Protein AF-A0A7R8QG34-F1 (afdb_monomer_lite)

Structure (mmCIF, N/CA/C/O backbone):
data_AF-A0A7R8QG34-F1
#
_entry.id   AF-A0A7R8QG34-F1
#
loop_
_atom_site.group_PDB
_atom_site.id
_atom_site.type_symbol
_atom_site.label_atom_id
_atom_site.label_alt_id
_atom_site.label_comp_id
_atom_site.label_asym_id
_atom_site.label_entity_id
_atom_site.label_seq_id
_atom_site.pdbx_PDB_ins_code
_atom_site.Cartn_x
_atom_site.Cartn_y
_atom_site.Cartn_z
_atom_site.occupancy
_atom_site.B_iso_or_equiv
_atom_site.auth_seq_id
_atom_site.auth_comp_id
_atom_site.auth_asym_id
_atom_site.auth_atom_id
_atom_site.pdbx_PDB_model_num
ATOM 1 N N . MET A 1 1 ? 32.369 4.692 -73.840 1.00 43.16 1 MET A N 1
ATOM 2 C CA . MET A 1 1 ? 32.288 3.848 -72.627 1.00 43.16 1 MET A CA 1
ATOM 3 C C . MET A 1 1 ? 32.883 4.642 -71.470 1.00 43.16 1 MET A C 1
ATOM 5 O O . MET A 1 1 ? 34.050 4.996 -71.545 1.00 43.16 1 MET A O 1
ATOM 9 N N . ARG A 1 2 ? 32.081 5.027 -70.471 1.00 43.56 2 ARG A N 1
ATOM 10 C CA . ARG A 1 2 ? 32.530 5.715 -69.245 1.00 43.56 2 ARG A CA 1
ATOM 11 C C . ARG A 1 2 ? 31.981 4.925 -68.051 1.00 43.56 2 ARG A C 1
ATOM 13 O O . ARG A 1 2 ? 30.776 4.681 -68.057 1.00 43.56 2 ARG A O 1
ATOM 20 N N . PRO A 1 3 ? 32.801 4.494 -67.077 1.00 51.53 3 PRO A N 1
ATOM 21 C CA . PRO A 1 3 ? 32.295 3.763 -65.926 1.00 51.53 3 PRO A CA 1
ATOM 22 C C . PRO A 1 3 ? 31.696 4.758 -64.925 1.00 51.53 3 PRO A C 1
ATOM 24 O O . PRO A 1 3 ? 32.341 5.735 -64.549 1.00 51.53 3 PRO A O 1
ATOM 27 N N . ALA A 1 4 ? 30.450 4.527 -64.516 1.00 50.59 4 ALA A N 1
ATOM 28 C CA . ALA A 1 4 ? 29.835 5.238 -63.403 1.00 50.59 4 ALA A CA 1
ATOM 29 C C . ALA A 1 4 ? 30.226 4.524 -62.100 1.00 50.59 4 ALA A C 1
ATOM 31 O O . ALA A 1 4 ? 29.899 3.354 -61.907 1.00 50.59 4 ALA A O 1
ATOM 32 N N . LEU A 1 5 ? 30.954 5.217 -61.225 1.00 56.81 5 LEU A N 1
ATOM 33 C CA . LEU A 1 5 ? 31.266 4.753 -59.875 1.00 56.81 5 LEU A CA 1
ATOM 34 C C . LEU A 1 5 ? 30.050 5.011 -58.975 1.00 56.81 5 LEU A C 1
ATOM 36 O O . LEU A 1 5 ? 29.692 6.159 -58.722 1.00 56.81 5 LEU A O 1
ATOM 40 N N . LEU A 1 6 ? 29.412 3.940 -58.502 1.00 53.06 6 LEU A N 1
ATOM 41 C CA . LEU A 1 6 ? 28.369 3.993 -57.479 1.00 53.06 6 LEU A CA 1
ATOM 42 C C . LEU A 1 6 ? 29.029 4.152 -56.102 1.00 53.06 6 LEU A C 1
ATOM 44 O O . LEU A 1 6 ? 29.597 3.204 -55.564 1.00 53.06 6 LEU A O 1
ATOM 48 N N . ALA A 1 7 ? 28.954 5.351 -55.527 1.00 54.12 7 ALA A N 1
ATOM 49 C CA . ALA A 1 7 ? 29.318 5.583 -54.134 1.00 54.12 7 ALA A CA 1
ATOM 50 C C . ALA A 1 7 ? 28.200 5.046 -53.224 1.00 54.12 7 ALA A C 1
ATOM 52 O O . ALA A 1 7 ? 27.127 5.637 -53.128 1.00 54.12 7 ALA A O 1
ATOM 53 N N . SER A 1 8 ? 28.440 3.908 -52.568 1.00 61.19 8 SER A N 1
ATOM 54 C CA . SER A 1 8 ? 27.554 3.403 -51.513 1.00 61.19 8 SER A CA 1
ATOM 55 C C . SER A 1 8 ? 27.781 4.202 -50.233 1.00 61.19 8 SER A C 1
ATOM 57 O O . SER A 1 8 ? 28.811 4.059 -49.577 1.00 61.19 8 SER A O 1
ATOM 59 N N . VAL A 1 9 ? 26.817 5.050 -49.879 1.00 64.06 9 VAL A N 1
ATOM 60 C CA . VAL A 1 9 ? 26.775 5.727 -48.579 1.00 64.06 9 VAL A CA 1
ATOM 61 C C . VAL A 1 9 ? 26.175 4.752 -47.569 1.00 64.06 9 VAL A C 1
ATOM 63 O O . VAL A 1 9 ? 24.974 4.493 -47.573 1.00 64.06 9 VAL A O 1
ATOM 66 N N . LEU A 1 10 ? 27.024 4.182 -46.715 1.00 63.19 10 LEU A N 1
ATOM 67 C CA . LEU A 1 10 ? 26.598 3.338 -45.602 1.00 63.19 10 LEU A CA 1
ATOM 68 C C . LEU A 1 10 ? 26.080 4.248 -44.472 1.00 63.19 10 LEU A C 1
ATOM 70 O O . LEU A 1 10 ? 26.868 4.809 -43.712 1.00 63.19 10 LEU A O 1
ATOM 74 N N . LEU A 1 11 ? 24.758 4.433 -44.372 1.00 59.50 11 LEU A N 1
ATOM 75 C CA . LEU A 1 11 ? 24.144 5.075 -43.205 1.00 59.50 11 LEU A CA 1
ATOM 76 C C . LEU A 1 11 ? 24.281 4.140 -41.991 1.00 59.50 11 LEU A C 1
ATOM 78 O O . LEU A 1 11 ? 23.534 3.173 -41.848 1.00 59.50 11 LEU A O 1
ATOM 82 N N . LEU A 1 12 ? 25.228 4.434 -41.099 1.00 60.34 12 LEU A N 1
ATOM 83 C CA . LEU A 1 12 ? 25.263 3.862 -39.753 1.00 60.34 12 LEU A CA 1
ATOM 84 C C . LEU A 1 12 ? 24.093 4.441 -38.946 1.00 60.34 12 LEU A C 1
ATOM 86 O O . LEU A 1 12 ? 24.163 5.559 -38.437 1.00 60.34 12 LEU A O 1
ATOM 90 N N . ALA A 1 13 ? 23.003 3.682 -38.842 1.00 62.47 13 ALA A N 1
ATOM 91 C CA . ALA A 1 13 ? 21.920 3.986 -37.919 1.00 62.47 13 ALA A CA 1
ATOM 92 C C . ALA A 1 13 ? 22.425 3.792 -36.480 1.00 62.47 13 ALA A C 1
ATOM 94 O O . ALA A 1 13 ? 22.549 2.669 -35.993 1.00 62.47 13 ALA A O 1
ATOM 95 N N . VAL A 1 14 ? 22.745 4.894 -35.800 1.00 67.19 14 VAL A N 1
ATOM 96 C CA . VAL A 1 14 ? 23.004 4.887 -34.358 1.00 67.19 14 VAL A CA 1
ATOM 97 C C . VAL A 1 14 ? 21.672 4.617 -33.661 1.00 67.19 14 VAL A C 1
ATOM 99 O O . VAL A 1 14 ? 20.822 5.500 -33.555 1.00 67.19 14 VAL A O 1
ATOM 102 N N . ALA A 1 15 ? 21.471 3.380 -33.210 1.00 62.69 15 ALA A N 1
ATOM 103 C CA . ALA A 1 15 ? 20.351 3.032 -32.349 1.00 62.69 15 ALA A CA 1
ATOM 104 C C . ALA A 1 15 ? 20.575 3.685 -30.978 1.00 62.69 15 ALA A C 1
ATOM 106 O O . ALA A 1 15 ? 21.385 3.227 -30.173 1.00 62.69 15 ALA A O 1
ATOM 107 N N . CYS A 1 16 ? 19.887 4.796 -30.729 1.00 50.19 16 CYS A N 1
ATOM 108 C CA . CYS A 1 16 ? 19.826 5.400 -29.409 1.00 50.19 16 CYS A CA 1
ATOM 109 C C . CYS A 1 16 ? 18.924 4.512 -28.541 1.00 50.19 16 CYS A C 1
ATOM 111 O O . CYS A 1 16 ? 17.703 4.524 -28.696 1.00 50.19 16 CYS A O 1
ATOM 113 N N . SER A 1 17 ? 19.515 3.696 -27.668 1.00 53.97 17 SER A N 1
ATOM 114 C CA . SER A 1 17 ? 18.756 2.964 -26.653 1.00 53.97 17 SER A CA 1
ATOM 115 C C . SER A 1 17 ? 18.194 3.971 -25.653 1.00 53.97 17 SER A C 1
ATOM 117 O O . SER A 1 17 ? 18.888 4.389 -24.728 1.00 53.97 17 SER A O 1
ATOM 119 N N . ALA A 1 18 ? 16.947 4.394 -25.853 1.00 58.00 18 ALA A N 1
ATOM 120 C CA . ALA A 1 18 ? 16.218 5.148 -24.847 1.00 58.00 18 ALA A CA 1
ATOM 121 C C . ALA A 1 18 ? 16.032 4.244 -23.620 1.00 58.00 18 ALA A C 1
ATOM 123 O O . ALA A 1 18 ? 15.350 3.221 -23.687 1.00 58.00 18 ALA A O 1
ATOM 124 N N . VAL A 1 19 ? 16.679 4.593 -22.507 1.00 59.41 19 VAL A N 1
ATOM 125 C CA . VAL A 1 19 ? 16.421 3.948 -21.218 1.00 59.4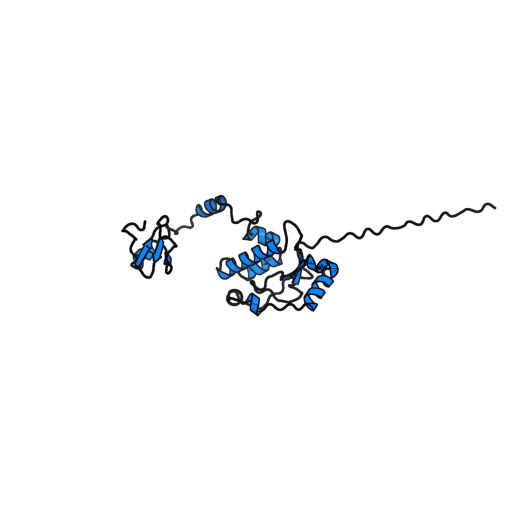1 19 VAL A CA 1
ATOM 126 C C . VAL A 1 19 ? 15.003 4.344 -20.820 1.00 59.41 19 VAL A C 1
ATOM 128 O O . VAL A 1 19 ? 14.738 5.525 -20.604 1.00 59.41 19 VAL A O 1
ATOM 131 N N . ALA A 1 20 ? 14.080 3.383 -20.790 1.00 66.62 20 ALA A N 1
ATOM 132 C CA . ALA A 1 20 ? 12.723 3.637 -20.329 1.00 66.62 20 ALA A CA 1
ATOM 133 C C . ALA A 1 20 ? 12.772 4.145 -18.881 1.00 66.62 20 ALA A C 1
ATOM 135 O O . ALA A 1 20 ? 13.452 3.554 -18.036 1.00 66.62 20 ALA A O 1
ATOM 136 N N . GLU A 1 21 ? 12.083 5.251 -18.596 1.00 71.44 21 GLU A N 1
ATOM 137 C CA . GLU A 1 21 ? 12.014 5.756 -17.228 1.00 71.44 21 GLU A CA 1
ATOM 138 C C . GLU A 1 21 ? 11.313 4.738 -16.311 1.00 71.44 21 GLU A C 1
ATOM 140 O O . GLU A 1 21 ? 10.370 4.067 -16.747 1.00 71.44 21 GLU A O 1
ATOM 145 N N . PRO A 1 22 ? 11.744 4.608 -15.040 1.00 76.25 22 PRO A N 1
ATOM 146 C CA . PRO A 1 22 ? 11.094 3.716 -14.088 1.00 76.25 22 PRO A CA 1
ATOM 147 C C . PRO A 1 22 ? 9.586 4.004 -13.983 1.00 76.25 22 PRO A C 1
ATOM 149 O O . PRO A 1 22 ? 9.212 5.169 -13.811 1.00 76.25 22 PRO A O 1
ATOM 152 N N . PRO A 1 23 ? 8.710 2.981 -14.017 1.00 79.56 23 PRO A N 1
ATOM 153 C CA . PRO A 1 23 ? 7.275 3.200 -13.904 1.00 79.56 23 PRO A CA 1
ATOM 154 C C . PRO A 1 23 ? 6.926 3.837 -12.555 1.00 79.56 23 PRO A C 1
ATOM 156 O O . PRO A 1 23 ? 7.301 3.342 -11.489 1.00 79.56 23 PRO A O 1
ATOM 159 N N . ILE A 1 24 ? 6.181 4.940 -12.608 1.00 86.56 24 ILE A N 1
ATOM 160 C CA . ILE A 1 24 ? 5.645 5.616 -11.420 1.00 86.56 24 ILE A CA 1
ATOM 161 C C . ILE A 1 24 ? 4.359 4.917 -10.937 1.00 86.56 24 ILE A C 1
ATOM 163 O O . ILE A 1 24 ? 4.136 4.777 -9.732 1.00 86.56 24 ILE A O 1
ATOM 167 N N . LEU A 1 25 ? 3.533 4.448 -11.876 1.00 92.25 25 LEU A N 1
ATOM 168 C CA . LEU A 1 25 ? 2.340 3.635 -11.636 1.00 92.25 25 LEU A CA 1
ATOM 169 C C . LEU A 1 25 ? 2.550 2.228 -12.219 1.00 92.25 25 LEU A C 1
ATOM 171 O O . LEU A 1 25 ? 3.231 2.097 -13.240 1.00 92.25 25 LEU A O 1
ATOM 175 N N . PRO A 1 26 ? 1.972 1.176 -11.618 1.00 95.31 26 PRO A N 1
ATOM 176 C CA . PRO A 1 26 ? 1.983 -0.141 -12.236 1.00 95.31 26 PRO A CA 1
ATOM 177 C C . PRO A 1 26 ? 1.137 -0.164 -13.511 1.00 95.31 26 PRO A C 1
ATOM 179 O O . PRO A 1 26 ? 0.070 0.440 -13.572 1.00 95.31 26 PRO A O 1
ATOM 182 N N . ASP A 1 27 ? 1.575 -0.940 -14.502 1.00 96.25 27 ASP A N 1
ATOM 183 C CA . ASP A 1 27 ? 0.718 -1.325 -15.625 1.00 96.25 27 ASP A CA 1
ATOM 184 C C . ASP A 1 27 ? -0.513 -2.114 -15.112 1.00 96.25 27 ASP A C 1
ATOM 186 O O . ASP A 1 27 ? -0.332 -3.187 -14.519 1.00 96.25 27 ASP A O 1
ATOM 190 N N . PRO A 1 28 ? -1.751 -1.632 -15.340 1.00 96.06 28 PRO A N 1
ATOM 191 C CA . PRO A 1 28 ? -2.969 -2.266 -14.835 1.00 96.06 28 PRO A CA 1
ATOM 192 C C . PRO A 1 28 ? -3.296 -3.607 -15.509 1.00 96.06 28 PRO A C 1
ATOM 194 O O . PRO A 1 28 ? -4.048 -4.402 -14.948 1.00 96.06 28 PRO A O 1
ATOM 197 N N . GLN A 1 29 ? -2.740 -3.897 -16.690 1.00 97.00 29 GLN A N 1
ATOM 198 C CA . GLN A 1 29 ? -2.868 -5.217 -17.316 1.00 97.00 29 GLN A CA 1
ATOM 199 C C . GLN A 1 29 ? -1.964 -6.242 -16.629 1.00 97.00 29 GLN A C 1
ATOM 201 O O . GLN A 1 29 ? -2.322 -7.419 -16.515 1.00 97.00 29 GLN A O 1
ATOM 206 N N . LEU A 1 30 ? -0.793 -5.806 -16.156 1.00 97.06 30 LEU A N 1
ATOM 207 C CA . LEU A 1 30 ? 0.152 -6.681 -15.471 1.00 97.06 30 LEU A CA 1
ATOM 208 C C . LEU A 1 30 ? -0.184 -6.858 -13.989 1.00 97.06 30 LEU A C 1
ATOM 210 O O . LEU A 1 30 ? -0.082 -7.984 -13.486 1.00 97.06 30 LEU A O 1
ATOM 214 N N . THR A 1 31 ? -0.614 -5.770 -13.347 1.00 98.12 31 THR A N 1
ATOM 215 C CA . THR A 1 31 ? -0.855 -5.659 -11.905 1.00 98.12 31 THR A CA 1
ATOM 216 C C . THR A 1 31 ? -2.215 -5.003 -11.622 1.00 98.12 31 THR A C 1
ATOM 218 O O . THR A 1 31 ? -2.273 -3.855 -11.189 1.00 98.12 31 THR A O 1
ATOM 221 N N . PRO A 1 32 ? -3.335 -5.703 -11.864 1.00 97.06 32 PRO A N 1
ATOM 222 C CA . PRO A 1 32 ? -4.680 -5.185 -11.590 1.00 97.06 32 PRO A CA 1
ATOM 223 C C . PRO A 1 32 ? -5.019 -5.036 -10.095 1.00 97.06 32 PRO A C 1
ATOM 225 O O . PRO A 1 32 ? -5.995 -4.365 -9.767 1.00 97.06 32 PRO A O 1
ATOM 228 N N . GLY A 1 33 ? -4.250 -5.654 -9.189 1.00 97.50 33 GLY A N 1
ATOM 229 C CA . GLY A 1 33 ? -4.466 -5.565 -7.740 1.00 97.50 33 GLY A CA 1
ATOM 230 C C . GLY A 1 33 ? -5.285 -6.721 -7.158 1.00 97.50 33 GLY A C 1
ATOM 231 O O . GLY A 1 33 ? -6.313 -6.501 -6.524 1.00 97.50 33 GLY A O 1
ATOM 232 N N . ASP A 1 34 ? -4.845 -7.965 -7.363 1.00 97.94 34 ASP A N 1
ATOM 233 C CA . ASP A 1 34 ? -5.494 -9.148 -6.773 1.00 97.94 34 ASP A CA 1
ATOM 234 C C . ASP A 1 34 ? -5.480 -9.115 -5.225 1.00 97.94 34 ASP A C 1
ATOM 236 O O . ASP A 1 34 ? -4.448 -8.840 -4.600 1.00 97.94 34 ASP A O 1
ATOM 240 N N . THR A 1 35 ? -6.585 -9.517 -4.592 1.00 98.25 35 THR A N 1
ATOM 241 C CA . THR A 1 35 ? -6.756 -9.571 -3.128 1.00 98.25 35 THR A CA 1
ATOM 242 C C . THR A 1 35 ? -6.962 -10.994 -2.605 1.00 98.25 35 THR A C 1
ATOM 244 O O . THR A 1 35 ? -7.346 -11.906 -3.335 1.00 98.25 35 THR A O 1
ATOM 247 N N . PHE A 1 36 ? -6.700 -11.198 -1.314 1.00 96.62 36 PHE A N 1
ATOM 248 C CA . PHE A 1 36 ? -7.181 -12.371 -0.590 1.00 96.62 36 PHE A CA 1
ATOM 249 C C . PHE A 1 36 ? -8.670 -12.216 -0.231 1.00 96.62 36 PHE A C 1
ATOM 251 O O . PHE A 1 36 ? -9.141 -11.090 -0.047 1.00 96.62 36 PHE A O 1
ATOM 258 N N . PRO A 1 37 ? -9.414 -13.322 -0.045 1.00 94.25 37 PRO A N 1
ATOM 259 C CA . PRO A 1 37 ? -10.795 -13.286 0.434 1.00 94.25 37 PRO A CA 1
ATOM 260 C C . PRO A 1 37 ? -10.837 -13.033 1.952 1.00 94.25 37 PRO A C 1
ATOM 262 O O . PRO A 1 37 ? -11.138 -13.930 2.736 1.00 94.25 37 PRO A O 1
ATOM 265 N N . VAL A 1 38 ? -10.485 -11.817 2.375 1.00 94.50 38 VAL A N 1
ATOM 266 C CA . VAL A 1 38 ? -10.387 -11.424 3.789 1.00 94.50 38 VAL A CA 1
ATOM 267 C C . VAL A 1 38 ? -11.248 -10.216 4.122 1.00 94.50 38 VAL A C 1
ATOM 269 O O . VAL A 1 38 ? -11.520 -9.350 3.292 1.00 94.50 38 VAL A O 1
ATOM 272 N N . SER A 1 39 ? -11.668 -10.156 5.378 1.00 97.44 39 SER A N 1
ATOM 273 C CA . SER A 1 39 ? -12.494 -9.092 5.932 1.00 97.44 39 SER A CA 1
ATOM 274 C C . SER A 1 39 ? -11.661 -8.000 6.611 1.00 97.44 39 SER A C 1
ATOM 276 O O . SER A 1 39 ? -10.463 -8.143 6.870 1.00 97.44 39 SER A O 1
ATOM 278 N N . ARG A 1 40 ? -12.331 -6.906 6.999 1.00 97.81 40 ARG A N 1
ATOM 279 C CA . ARG A 1 40 ? -11.746 -5.844 7.833 1.00 97.81 40 ARG A CA 1
ATOM 280 C C . ARG A 1 40 ? -11.174 -6.383 9.149 1.00 97.81 40 ARG A C 1
ATOM 282 O O . ARG A 1 40 ? -10.122 -5.929 9.583 1.00 97.81 40 ARG A O 1
ATOM 289 N N . SER A 1 41 ? -11.858 -7.324 9.802 1.00 97.69 41 SER A N 1
ATOM 290 C CA . SER A 1 41 ? -11.382 -7.910 11.063 1.00 97.69 41 SER A CA 1
ATOM 291 C C . SER A 1 41 ? -10.095 -8.707 10.879 1.00 97.69 41 SER A C 1
ATOM 293 O O . SER A 1 41 ? -9.202 -8.612 11.721 1.00 97.69 41 SER A O 1
ATOM 295 N N . ASP A 1 42 ? -9.959 -9.420 9.761 1.00 97.69 42 ASP A N 1
ATOM 296 C CA . ASP A 1 42 ? -8.762 -10.210 9.467 1.00 97.69 42 ASP A CA 1
ATOM 297 C C . ASP A 1 42 ? -7.546 -9.297 9.299 1.00 97.69 42 ASP A C 1
ATOM 299 O O . ASP A 1 42 ? -6.553 -9.434 10.015 1.00 97.69 42 ASP A O 1
ATOM 303 N N . VAL A 1 43 ? -7.653 -8.291 8.425 1.00 97.81 43 VAL A N 1
ATOM 304 C CA . VAL A 1 43 ? -6.538 -7.380 8.110 1.00 97.81 43 VAL A CA 1
ATOM 305 C C . VAL A 1 43 ? -6.158 -6.456 9.274 1.00 97.81 43 VAL A C 1
ATOM 307 O O . VAL A 1 43 ? -5.040 -5.939 9.335 1.00 97.81 43 VAL A O 1
ATOM 310 N N . CYS A 1 44 ? -7.070 -6.263 10.229 1.00 97.69 44 CYS A N 1
ATOM 311 C CA . CYS A 1 44 ? -6.828 -5.509 11.458 1.00 97.69 44 CYS A CA 1
ATOM 312 C C . CYS A 1 44 ? -6.344 -6.375 12.626 1.00 97.69 44 CYS A C 1
ATOM 314 O O . CYS A 1 44 ? -6.064 -5.839 13.701 1.00 97.69 44 CYS A O 1
ATOM 316 N N . THR A 1 45 ? -6.201 -7.689 12.431 1.00 97.88 45 THR A N 1
ATOM 317 C CA . THR A 1 45 ? -5.581 -8.565 13.424 1.00 97.88 45 THR A CA 1
ATOM 318 C C . THR A 1 45 ? -4.079 -8.263 13.508 1.00 97.88 45 THR A C 1
ATOM 320 O O . THR A 1 45 ? -3.388 -8.279 12.481 1.00 97.88 45 THR A O 1
ATOM 323 N N . PRO A 1 46 ? -3.525 -7.997 14.707 1.00 96.69 46 PRO A N 1
ATOM 324 C CA . PRO A 1 46 ? -2.100 -7.735 14.868 1.00 96.69 46 PRO A CA 1
ATOM 325 C C . PRO A 1 46 ? -1.234 -8.832 14.238 1.00 96.69 46 PRO A C 1
ATOM 327 O O . PRO A 1 46 ? -1.397 -10.016 14.519 1.00 96.69 46 PRO A O 1
ATOM 330 N N . GLY A 1 47 ? -0.300 -8.432 13.375 1.00 95.62 47 GLY A N 1
ATOM 331 C CA . GLY A 1 47 ? 0.614 -9.358 12.704 1.00 95.62 47 GLY A CA 1
ATOM 332 C C . GLY A 1 47 ? 0.061 -10.055 11.456 1.00 95.62 47 GLY A C 1
ATOM 333 O O . GLY A 1 47 ? 0.822 -10.798 10.837 1.00 95.62 47 GLY A O 1
ATOM 334 N N . TYR A 1 48 ? -1.184 -9.790 11.033 1.00 97.38 48 TYR A N 1
ATOM 335 C CA . TYR A 1 48 ? -1.785 -10.378 9.824 1.00 97.38 48 TYR A CA 1
ATOM 336 C C . TYR A 1 48 ? -0.852 -10.301 8.604 1.00 97.38 48 TYR A C 1
ATOM 338 O O . TYR A 1 48 ? -0.448 -11.331 8.066 1.00 97.38 48 TYR A O 1
ATOM 346 N N . ALA A 1 49 ? -0.418 -9.091 8.232 1.00 96.62 49 ALA A N 1
ATOM 347 C CA . ALA A 1 49 ? 0.421 -8.868 7.053 1.00 96.62 49 ALA A CA 1
ATOM 348 C C . ALA A 1 49 ? 1.766 -9.612 7.119 1.00 96.62 49 ALA A C 1
ATOM 350 O O . ALA A 1 49 ? 2.281 -10.045 6.095 1.00 96.62 49 ALA A O 1
ATOM 351 N N . LYS A 1 50 ? 2.336 -9.789 8.319 1.00 96.19 50 LYS A N 1
ATOM 352 C CA . LYS A 1 50 ? 3.572 -10.562 8.511 1.00 96.19 50 LYS A CA 1
ATOM 353 C C . LYS A 1 50 ? 3.324 -12.057 8.313 1.00 96.19 50 LYS A C 1
ATOM 355 O O . LYS A 1 50 ? 4.165 -12.728 7.732 1.00 96.19 50 LYS A O 1
ATOM 360 N N . LYS A 1 51 ? 2.188 -12.564 8.799 1.00 96.94 51 LYS A N 1
ATOM 361 C CA . LYS A 1 51 ? 1.817 -13.982 8.718 1.00 96.94 51 LYS A CA 1
ATOM 362 C C . LYS A 1 51 ? 1.572 -14.435 7.279 1.00 96.94 51 LYS A C 1
ATOM 364 O O . LYS A 1 51 ? 1.935 -15.552 6.941 1.00 96.94 51 LYS A O 1
ATOM 369 N N . VAL A 1 52 ? 0.941 -13.592 6.462 1.00 94.94 52 VAL A N 1
ATOM 370 C CA . VAL A 1 52 ? 0.554 -13.952 5.086 1.00 94.94 52 VAL A CA 1
ATOM 371 C C . VAL A 1 52 ? 1.594 -13.570 4.035 1.00 94.94 52 VAL A C 1
ATOM 373 O O . VAL A 1 52 ? 1.385 -13.849 2.861 1.00 94.94 52 VAL A O 1
ATOM 376 N N . ARG A 1 53 ? 2.691 -12.902 4.412 1.00 95.75 53 ARG A N 1
ATOM 377 C CA . ARG A 1 53 ? 3.720 -12.464 3.463 1.00 95.75 53 ARG A CA 1
ATOM 378 C C . ARG A 1 53 ? 4.503 -13.657 2.935 1.00 95.75 53 ARG A C 1
ATOM 380 O O . ARG A 1 53 ? 5.249 -14.273 3.690 1.00 95.75 53 ARG A O 1
ATOM 387 N N . ASP A 1 54 ? 4.399 -13.890 1.633 1.00 94.88 54 ASP A N 1
ATOM 388 C CA . ASP A 1 54 ? 5.148 -14.936 0.944 1.00 94.88 54 ASP A CA 1
ATOM 389 C C . ASP A 1 54 ? 5.329 -14.571 -0.533 1.00 94.88 54 ASP A C 1
ATOM 391 O O . ASP A 1 54 ? 4.386 -14.633 -1.312 1.00 94.88 54 ASP A O 1
ATOM 395 N N . VAL A 1 55 ? 6.528 -14.119 -0.909 1.00 94.81 55 VAL A N 1
ATOM 396 C CA . VAL A 1 55 ? 6.872 -13.794 -2.301 1.00 94.81 55 VAL A CA 1
ATOM 397 C C . VAL A 1 55 ? 8.279 -14.332 -2.572 1.00 94.81 55 VAL A C 1
ATOM 399 O O . VAL A 1 55 ? 9.260 -13.674 -2.180 1.00 94.81 55 VAL A O 1
ATOM 402 N N . PRO A 1 56 ? 8.407 -15.515 -3.203 1.00 94.62 56 PRO A N 1
ATOM 403 C CA . PRO A 1 56 ? 9.702 -16.117 -3.483 1.00 94.62 56 PRO A CA 1
ATOM 404 C C . PRO A 1 56 ? 10.500 -15.273 -4.481 1.00 94.62 56 PRO A C 1
ATOM 406 O O . PRO A 1 56 ? 9.977 -14.412 -5.193 1.00 94.62 56 PRO A O 1
ATOM 409 N N . TRP A 1 57 ? 11.812 -15.492 -4.514 1.00 95.38 57 TRP A N 1
ATOM 410 C CA . TRP A 1 57 ? 12.715 -14.717 -5.364 1.00 95.38 57 TRP A CA 1
ATOM 411 C C . TRP A 1 57 ? 12.409 -14.890 -6.859 1.00 95.38 57 TRP A C 1
ATOM 413 O O . TRP A 1 57 ? 12.522 -13.948 -7.643 1.00 95.38 57 TRP A O 1
ATOM 423 N N . GLU A 1 58 ? 11.974 -16.079 -7.242 1.00 96.19 58 GLU A N 1
ATOM 424 C CA . GLU A 1 58 ? 11.584 -16.467 -8.589 1.00 96.19 58 GLU A CA 1
ATOM 425 C C . GLU A 1 58 ? 10.418 -15.604 -9.080 1.00 96.19 58 GLU A C 1
ATOM 427 O O . GLU A 1 58 ? 10.481 -15.078 -10.191 1.00 96.19 58 GLU A O 1
ATOM 432 N N . GLU A 1 59 ? 9.433 -15.358 -8.212 1.00 96.81 59 GLU A N 1
ATOM 433 C CA . GLU A 1 59 ? 8.298 -14.471 -8.483 1.00 96.81 59 GLU A CA 1
ATOM 434 C C . GLU A 1 59 ? 8.767 -13.024 -8.679 1.00 96.81 59 GLU A C 1
ATOM 436 O O . GLU A 1 59 ? 8.386 -12.351 -9.634 1.00 96.81 59 GLU A O 1
ATOM 441 N N . LYS A 1 60 ? 9.680 -12.549 -7.820 1.00 97.12 60 LYS A N 1
ATOM 442 C CA . LYS A 1 60 ? 10.265 -11.201 -7.936 1.00 97.12 60 LYS A CA 1
ATOM 443 C C . LYS A 1 60 ? 11.005 -11.008 -9.256 1.00 97.12 60 LYS A C 1
ATOM 445 O O . LYS A 1 60 ? 10.915 -9.945 -9.869 1.00 97.12 60 LYS A O 1
ATOM 450 N N . ARG A 1 61 ? 11.735 -12.032 -9.703 1.00 98.12 61 ARG A N 1
ATOM 451 C CA . ARG A 1 61 ? 12.432 -12.022 -10.993 1.00 98.12 61 ARG A CA 1
ATOM 452 C C . ARG A 1 61 ? 11.445 -12.008 -12.158 1.00 98.12 61 ARG A C 1
ATOM 454 O O . ARG A 1 61 ? 11.682 -11.299 -13.132 1.00 98.12 61 ARG A O 1
ATOM 461 N N . GLU A 1 62 ? 10.350 -12.753 -12.049 1.00 98.19 62 GLU A N 1
ATOM 462 C CA . GLU A 1 62 ? 9.301 -12.774 -13.065 1.00 98.19 62 GLU A CA 1
ATOM 463 C C . GLU A 1 62 ? 8.583 -11.421 -13.181 1.00 98.19 62 GLU A C 1
ATOM 465 O O . GLU A 1 62 ? 8.350 -10.950 -14.292 1.00 98.19 62 GLU A O 1
ATOM 470 N N . VAL A 1 63 ? 8.332 -10.726 -12.065 1.00 98.19 63 VAL A N 1
ATOM 471 C CA . VAL A 1 63 ? 7.806 -9.348 -12.080 1.00 98.19 63 VAL A CA 1
ATOM 472 C C . VAL A 1 63 ? 8.731 -8.415 -12.866 1.00 98.19 63 VAL A C 1
ATOM 474 O O . VAL A 1 63 ? 8.272 -7.738 -13.783 1.00 98.19 63 VAL A O 1
ATOM 477 N N . LEU A 1 64 ? 10.038 -8.410 -12.570 1.00 97.62 64 LEU A N 1
ATOM 478 C CA . LEU A 1 64 ? 11.007 -7.588 -13.314 1.00 97.62 64 LEU A CA 1
ATOM 479 C C . LEU A 1 64 ? 10.984 -7.910 -14.812 1.00 97.62 64 LEU A C 1
ATOM 481 O O . LEU A 1 64 ? 10.954 -6.999 -15.637 1.00 97.62 64 LEU A O 1
ATOM 485 N N . ARG A 1 65 ? 10.929 -9.202 -15.163 1.00 97.88 65 ARG A N 1
ATOM 486 C CA . ARG A 1 65 ? 10.860 -9.665 -16.553 1.00 97.88 65 ARG A CA 1
ATOM 487 C C . ARG A 1 65 ? 9.606 -9.152 -17.268 1.00 97.88 65 ARG A C 1
ATOM 489 O O . ARG A 1 65 ? 9.720 -8.672 -18.391 1.00 97.88 65 ARG A O 1
ATOM 496 N N . ARG A 1 66 ? 8.428 -9.228 -16.633 1.00 97.25 66 ARG A N 1
ATOM 497 C CA . ARG A 1 66 ? 7.149 -8.751 -17.201 1.00 97.25 66 ARG A CA 1
ATOM 498 C C . ARG A 1 66 ? 7.148 -7.247 -17.466 1.00 97.25 66 ARG A C 1
ATOM 500 O O . ARG A 1 66 ? 6.536 -6.815 -18.434 1.00 97.25 66 ARG A O 1
ATOM 507 N N . TYR A 1 67 ? 7.863 -6.481 -16.646 1.00 96.44 67 TYR A N 1
ATOM 508 C CA . TYR A 1 67 ? 8.027 -5.034 -16.800 1.00 96.44 67 TYR A CA 1
ATOM 509 C C . TYR A 1 67 ? 9.234 -4.635 -17.669 1.00 96.44 67 TYR A C 1
ATOM 511 O O . TYR A 1 67 ? 9.524 -3.450 -17.799 1.00 96.44 67 TYR A O 1
ATOM 519 N N . GLY A 1 68 ? 9.955 -5.597 -18.258 1.00 96.19 68 GLY A N 1
ATOM 520 C CA . GLY A 1 68 ? 11.115 -5.316 -19.110 1.00 96.19 68 GLY A CA 1
ATOM 521 C C . GLY A 1 68 ? 12.320 -4.732 -18.363 1.00 96.19 68 GLY A C 1
ATOM 522 O O . GLY A 1 68 ? 13.175 -4.111 -18.987 1.00 96.19 68 GLY A O 1
ATOM 523 N N . ILE A 1 69 ? 12.404 -4.921 -17.042 1.00 94.75 69 ILE A N 1
ATOM 524 C CA . ILE A 1 69 ? 13.477 -4.372 -16.208 1.00 94.75 69 ILE A CA 1
ATOM 525 C C . ILE A 1 69 ? 14.637 -5.374 -16.130 1.00 94.75 69 ILE A C 1
ATOM 527 O O . ILE A 1 69 ? 14.449 -6.500 -15.649 1.00 94.75 69 ILE A O 1
ATOM 531 N N . PRO A 1 70 ? 15.859 -4.987 -16.539 1.00 95.44 70 PRO A N 1
ATOM 532 C CA . PRO A 1 70 ? 17.035 -5.829 -16.391 1.00 95.44 70 PRO A CA 1
ATOM 533 C C . PRO A 1 70 ? 17.308 -6.185 -14.928 1.00 95.44 70 PRO A C 1
ATOM 535 O O . PRO A 1 70 ? 17.229 -5.353 -14.025 1.00 95.44 70 PRO A O 1
ATOM 538 N N . LEU A 1 71 ? 17.741 -7.422 -14.674 1.00 95.38 71 LEU A N 1
ATOM 539 C CA . LEU A 1 71 ? 18.081 -7.860 -13.315 1.00 95.38 71 LEU A CA 1
ATOM 540 C C . LEU A 1 71 ? 19.237 -7.044 -12.696 1.00 95.38 71 LEU A C 1
ATOM 542 O O . LEU A 1 71 ? 19.343 -6.928 -11.467 1.00 95.38 71 LEU A O 1
ATOM 546 N N . ALA A 1 72 ? 20.094 -6.463 -13.540 1.00 96.25 72 ALA A N 1
ATOM 547 C CA . ALA A 1 72 ? 21.139 -5.531 -13.129 1.00 96.25 72 ALA A CA 1
ATOM 548 C C . ALA A 1 72 ? 20.562 -4.340 -12.340 1.00 96.25 72 ALA A C 1
ATOM 550 O O . ALA A 1 72 ? 21.110 -3.988 -11.293 1.00 96.25 72 ALA A O 1
ATOM 551 N N . ASP A 1 73 ? 19.391 -3.847 -12.746 1.00 94.88 73 ASP A N 1
ATOM 552 C CA . ASP A 1 73 ? 18.764 -2.631 -12.220 1.00 94.88 73 ASP A CA 1
ATOM 553 C C . ASP A 1 73 ? 17.836 -2.898 -11.028 1.00 94.88 73 ASP A C 1
ATOM 555 O O . ASP A 1 73 ? 17.335 -1.970 -10.400 1.00 94.88 73 ASP A O 1
ATOM 559 N N . ARG A 1 74 ? 17.642 -4.166 -10.630 1.00 94.69 74 ARG A N 1
ATOM 560 C CA . ARG A 1 74 ? 16.725 -4.580 -9.541 1.00 94.69 74 ARG A CA 1
ATOM 561 C C . ARG A 1 74 ? 16.890 -3.807 -8.225 1.00 94.69 74 ARG A C 1
ATOM 563 O O . ARG A 1 74 ? 15.974 -3.776 -7.415 1.00 94.69 74 ARG A O 1
ATOM 570 N N . ARG A 1 75 ? 18.075 -3.246 -7.953 1.00 95.25 75 ARG A N 1
ATOM 571 C CA . ARG A 1 75 ? 18.351 -2.493 -6.715 1.00 95.25 75 ARG A CA 1
ATOM 572 C C . ARG A 1 75 ? 17.574 -1.178 -6.661 1.00 95.25 75 ARG A C 1
ATOM 574 O O . ARG A 1 75 ? 17.287 -0.689 -5.569 1.00 95.25 75 ARG A O 1
ATOM 581 N N . ASP A 1 76 ? 17.165 -0.672 -7.814 1.00 95.25 76 ASP A N 1
ATOM 582 C CA . ASP A 1 76 ? 16.397 0.560 -7.943 1.00 95.25 76 ASP A CA 1
ATOM 583 C C . ASP A 1 76 ? 14.907 0.349 -7.662 1.00 95.25 76 ASP A C 1
ATOM 585 O O . ASP A 1 76 ? 14.182 1.326 -7.486 1.00 95.25 76 ASP A O 1
ATOM 589 N N . TYR A 1 77 ? 14.472 -0.912 -7.547 1.00 96.31 77 TYR A N 1
ATOM 590 C CA . TYR A 1 77 ? 13.071 -1.296 -7.430 1.00 96.31 77 TYR A CA 1
ATOM 591 C C . TYR A 1 77 ? 12.793 -2.162 -6.205 1.00 96.31 77 TYR A C 1
ATOM 593 O O . TYR A 1 77 ? 13.530 -3.098 -5.880 1.00 96.31 77 TYR A O 1
ATOM 601 N N . GLU A 1 78 ? 11.692 -1.880 -5.529 1.00 96.19 78 GLU A N 1
ATOM 602 C CA . GLU A 1 78 ? 11.043 -2.813 -4.623 1.00 96.19 78 GLU A CA 1
ATOM 603 C C . GLU A 1 78 ? 10.029 -3.643 -5.394 1.00 96.19 78 GLU A C 1
ATOM 605 O O . GLU A 1 78 ? 9.212 -3.083 -6.111 1.00 96.19 78 GLU A O 1
ATOM 610 N N . ILE A 1 79 ? 1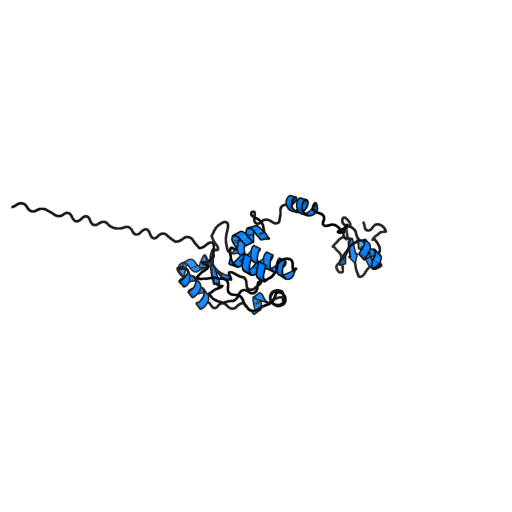0.074 -4.970 -5.264 1.00 97.88 79 ILE A N 1
ATOM 611 C CA . ILE A 1 79 ? 8.946 -5.776 -5.731 1.00 97.88 79 ILE A CA 1
ATOM 612 C C . ILE A 1 79 ? 7.905 -5.740 -4.634 1.00 97.88 79 ILE A C 1
ATOM 614 O O . ILE A 1 79 ? 8.099 -6.362 -3.586 1.00 97.88 79 ILE A O 1
ATOM 618 N N . ASP A 1 80 ? 6.855 -4.978 -4.895 1.00 97.81 80 ASP A N 1
ATOM 619 C CA . ASP A 1 80 ? 5.892 -4.575 -3.892 1.00 97.81 80 ASP A CA 1
ATOM 620 C C . ASP A 1 80 ? 4.461 -4.864 -4.333 1.00 97.81 80 ASP A C 1
ATOM 622 O O . ASP A 1 80 ? 4.163 -5.018 -5.521 1.00 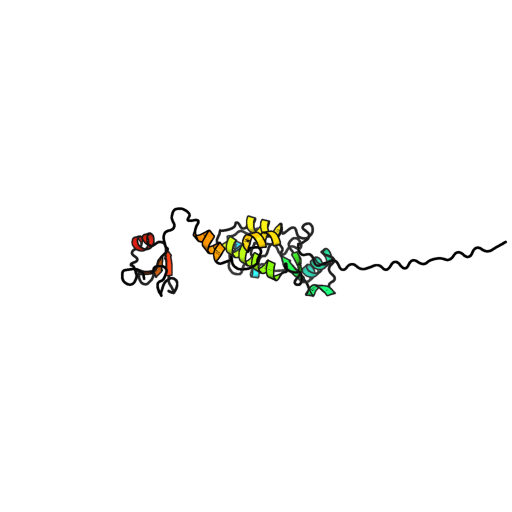97.81 80 ASP A O 1
ATOM 626 N N . HIS A 1 81 ? 3.574 -4.942 -3.352 1.00 98.69 81 HIS A N 1
ATOM 627 C CA . HIS A 1 81 ? 2.163 -5.208 -3.545 1.00 98.69 81 HIS A CA 1
ATOM 628 C C . HIS A 1 81 ? 1.419 -3.923 -3.937 1.00 98.69 81 HIS A C 1
ATOM 630 O O . HIS A 1 81 ? 1.499 -2.942 -3.209 1.00 98.69 81 HIS A O 1
ATOM 636 N N . LEU A 1 82 ? 0.661 -3.881 -5.039 1.00 98.62 82 LEU A N 1
ATOM 637 C CA . LEU A 1 82 ? -0.150 -2.703 -5.399 1.00 98.62 82 LEU A CA 1
ATOM 638 C C . LEU A 1 82 ? -1.183 -2.394 -4.307 1.00 98.62 82 LEU A C 1
ATOM 640 O O . LEU A 1 82 ? -1.218 -1.286 -3.773 1.00 98.62 82 LEU A O 1
ATOM 644 N N . ILE A 1 83 ? -1.975 -3.397 -3.931 1.00 98.81 83 ILE A N 1
ATOM 645 C CA . ILE A 1 83 ? -2.752 -3.389 -2.694 1.00 98.81 83 ILE A CA 1
ATOM 646 C C . ILE A 1 83 ? -1.889 -4.061 -1.622 1.00 98.81 83 ILE A C 1
ATOM 648 O O . ILE A 1 83 ? -1.586 -5.244 -1.774 1.00 98.81 83 ILE A O 1
ATOM 652 N N . PRO A 1 84 ? -1.505 -3.391 -0.525 1.00 98.81 84 PRO A N 1
ATOM 653 C CA . PRO A 1 84 ? -0.656 -4.002 0.488 1.00 98.81 84 PRO A CA 1
ATOM 654 C C . PRO A 1 84 ? -1.359 -5.154 1.198 1.00 98.81 84 PRO A C 1
ATOM 656 O O . PRO A 1 84 ? -2.582 -5.164 1.371 1.00 98.81 84 PRO A O 1
ATOM 659 N N . LEU A 1 85 ? -0.567 -6.087 1.729 1.00 98.62 85 LEU A N 1
ATOM 660 C CA . LEU A 1 85 ? -1.073 -7.167 2.581 1.00 98.62 85 LEU A CA 1
ATOM 661 C C . LEU A 1 85 ? -1.862 -6.624 3.786 1.00 98.62 85 LEU A C 1
ATOM 663 O O . LEU A 1 85 ? -2.836 -7.232 4.209 1.00 98.62 85 LEU A O 1
ATOM 667 N N . SER A 1 86 ? -1.504 -5.453 4.324 1.00 98.44 86 SER A N 1
ATOM 668 C CA . SER A 1 86 ? -2.258 -4.793 5.404 1.00 98.44 86 SER A CA 1
ATOM 669 C C . SER A 1 86 ? -3.680 -4.385 4.998 1.00 98.44 86 SER A C 1
ATOM 671 O O . SER A 1 86 ? -4.527 -4.207 5.863 1.00 98.44 86 SER A O 1
ATOM 673 N N . LEU A 1 87 ? -3.975 -4.282 3.702 1.00 98.81 87 LEU A N 1
ATOM 674 C CA . LEU A 1 87 ? -5.311 -4.053 3.147 1.00 98.81 87 LEU A CA 1
ATOM 675 C C . LEU A 1 87 ? -5.852 -5.300 2.435 1.00 98.81 87 LEU A C 1
ATOM 677 O O . LEU A 1 87 ? -6.744 -5.198 1.599 1.00 98.81 87 LEU A O 1
ATOM 681 N N . GLY A 1 88 ? -5.325 -6.484 2.748 1.00 98.50 88 GLY A N 1
ATOM 682 C CA . GLY A 1 88 ? -5.815 -7.741 2.186 1.00 98.50 88 GLY A CA 1
ATOM 683 C C . GLY A 1 88 ? -5.416 -7.984 0.732 1.00 98.50 88 GLY A C 1
ATOM 684 O O . GLY A 1 88 ? -6.012 -8.843 0.090 1.00 98.50 88 GLY A O 1
ATOM 685 N N . GLY A 1 89 ? -4.421 -7.268 0.201 1.00 98.62 89 GLY A N 1
ATOM 686 C CA . GLY A 1 89 ? -3.808 -7.636 -1.073 1.00 98.62 89 GLY A CA 1
ATOM 687 C C . GLY A 1 89 ? -3.219 -9.045 -1.036 1.00 98.62 89 GLY A C 1
ATOM 688 O O . GLY A 1 89 ? -2.875 -9.551 0.033 1.00 98.62 89 GLY A O 1
ATOM 689 N N . SER A 1 90 ? -3.130 -9.688 -2.196 1.00 98.19 90 SER A N 1
ATOM 690 C CA . SER A 1 90 ? -2.587 -11.044 -2.339 1.00 98.19 90 SER A CA 1
ATOM 691 C C . SER A 1 90 ? -1.096 -11.035 -2.682 1.00 98.19 90 SER A C 1
ATOM 693 O O . SER A 1 90 ? -0.576 -10.026 -3.150 1.00 98.19 90 SER A O 1
ATOM 695 N N . ASN A 1 91 ? -0.414 -12.174 -2.532 1.00 97.06 91 ASN A N 1
ATOM 696 C CA . ASN A 1 91 ? 0.953 -12.367 -3.043 1.00 97.06 91 ASN A CA 1
ATOM 697 C C . ASN A 1 91 ? 1.018 -12.712 -4.545 1.00 97.06 91 ASN A C 1
ATOM 699 O O . ASN A 1 91 ? 2.092 -13.025 -5.045 1.00 97.06 91 ASN A O 1
ATOM 703 N N . SER A 1 92 ? -0.118 -12.693 -5.250 1.00 97.62 92 SER A N 1
ATOM 704 C CA . SER A 1 92 ? -0.203 -12.994 -6.684 1.00 97.62 92 SER A CA 1
ATOM 705 C C . SER A 1 92 ? 0.675 -12.045 -7.490 1.00 97.62 92 SER A C 1
ATOM 707 O O . SER A 1 92 ? 0.694 -10.843 -7.218 1.00 97.62 92 SER A O 1
ATOM 709 N N . ILE A 1 93 ? 1.291 -12.533 -8.569 1.00 97.44 93 ILE A N 1
ATOM 710 C CA . ILE A 1 93 ? 1.987 -11.676 -9.534 1.00 97.44 93 ILE A CA 1
ATOM 711 C C . ILE A 1 93 ? 1.111 -10.558 -10.113 1.00 97.44 93 ILE A C 1
ATOM 713 O O . ILE A 1 93 ? 1.614 -9.552 -10.601 1.00 97.44 93 ILE A O 1
ATOM 717 N N . ARG A 1 94 ? -0.213 -10.721 -10.072 1.00 98.06 94 ARG A N 1
ATOM 718 C CA . ARG A 1 94 ? -1.198 -9.719 -10.505 1.00 98.06 94 ARG A CA 1
ATOM 719 C C . ARG A 1 94 ? -1.434 -8.621 -9.462 1.00 98.06 94 ARG A C 1
ATOM 721 O O . ARG A 1 94 ? -2.207 -7.696 -9.694 1.00 98.06 94 ARG A O 1
ATOM 728 N N . ASN A 1 95 ? -0.789 -8.717 -8.308 1.00 98.62 95 ASN A N 1
ATOM 729 C CA . ASN A 1 95 ? -0.709 -7.671 -7.300 1.00 98.62 95 ASN A CA 1
ATOM 730 C C . ASN A 1 95 ? 0.745 -7.233 -7.061 1.00 98.62 95 ASN A C 1
ATOM 732 O O . ASN A 1 95 ? 0.961 -6.400 -6.197 1.00 98.62 95 ASN A O 1
ATOM 736 N N . LEU A 1 96 ? 1.735 -7.752 -7.799 1.00 98.56 96 LEU A N 1
ATOM 737 C CA . LEU A 1 96 ? 3.148 -7.413 -7.616 1.00 98.56 96 LEU A CA 1
ATOM 738 C C . LEU A 1 96 ? 3.694 -6.590 -8.779 1.00 98.56 96 LEU A C 1
ATOM 740 O O . LEU A 1 96 ? 3.561 -6.975 -9.938 1.00 98.56 96 LEU A O 1
ATOM 744 N N . TRP A 1 97 ? 4.397 -5.508 -8.463 1.00 98.50 97 TRP A N 1
ATOM 745 C CA . TRP A 1 97 ? 5.012 -4.633 -9.459 1.00 98.50 97 TRP A CA 1
ATOM 746 C C . TRP A 1 97 ? 6.371 -4.103 -8.983 1.00 98.50 97 TRP A C 1
ATOM 748 O O . TRP A 1 97 ? 6.653 -4.106 -7.781 1.00 98.50 97 TRP A O 1
ATOM 758 N N . PRO A 1 98 ? 7.247 -3.668 -9.906 1.00 98.00 98 PRO A N 1
ATOM 759 C CA . PRO A 1 98 ? 8.532 -3.085 -9.562 1.00 98.00 98 PRO A CA 1
ATOM 760 C C . PRO A 1 98 ? 8.356 -1.605 -9.226 1.00 98.00 98 PRO A C 1
ATOM 762 O O . PRO A 1 98 ? 8.392 -0.734 -10.095 1.00 98.00 98 PRO A O 1
ATOM 765 N N . GLN A 1 99 ? 8.187 -1.309 -7.945 1.00 97.25 99 GLN A N 1
ATOM 766 C CA . GLN A 1 99 ? 8.068 0.053 -7.466 1.00 97.25 99 GLN A CA 1
ATOM 767 C C . GLN A 1 99 ? 9.434 0.730 -7.356 1.00 97.25 99 GLN A C 1
ATOM 769 O O . GLN A 1 99 ? 10.311 0.293 -6.611 1.00 97.25 99 GLN A O 1
ATOM 774 N N . SER A 1 100 ? 9.609 1.850 -8.051 1.00 95.81 100 SER A N 1
ATOM 775 C CA . SER A 1 100 ? 10.863 2.601 -8.009 1.00 95.81 100 SER A CA 1
ATOM 776 C C . SER A 1 100 ? 11.151 3.211 -6.630 1.00 95.81 100 SER A C 1
ATOM 778 O O . SER A 1 100 ? 10.293 3.807 -5.969 1.00 95.81 100 SER A O 1
ATOM 780 N N . ARG A 1 101 ? 12.417 3.114 -6.214 1.00 92.44 101 ARG A N 1
ATOM 781 C CA . ARG A 1 101 ? 12.982 3.805 -5.044 1.00 92.44 101 ARG A CA 1
ATOM 782 C C . ARG A 1 101 ? 13.488 5.208 -5.375 1.00 92.44 101 ARG A C 1
ATOM 784 O O . ARG A 1 101 ? 13.741 5.989 -4.461 1.00 92.44 101 ARG A O 1
ATOM 791 N N . LYS A 1 102 ? 13.679 5.517 -6.662 1.00 91.38 102 LYS A N 1
ATOM 792 C CA . LYS A 1 102 ? 14.413 6.706 -7.122 1.00 91.38 102 LYS A CA 1
ATOM 793 C C . LYS A 1 102 ? 13.518 7.817 -7.657 1.00 91.38 102 LYS A C 1
ATOM 795 O O . LYS A 1 102 ? 13.897 8.980 -7.543 1.00 91.38 102 LYS A O 1
ATOM 800 N N . THR A 1 103 ? 12.359 7.479 -8.219 1.00 88.12 103 THR A N 1
ATOM 801 C CA . THR A 1 103 ? 11.443 8.453 -8.828 1.00 88.12 103 THR A CA 1
ATOM 802 C C . THR A 1 103 ? 11.026 9.530 -7.823 1.00 88.12 103 THR A C 1
ATOM 804 O O . THR A 1 103 ? 10.834 9.274 -6.630 1.00 88.12 103 THR A O 1
ATOM 807 N N . GLN A 1 104 ? 10.933 10.772 -8.295 1.00 85.06 104 GLN A N 1
ATOM 808 C CA . GLN A 1 104 ? 10.569 11.926 -7.476 1.00 85.06 104 GLN A CA 1
ATOM 809 C C . GLN A 1 104 ? 9.355 12.647 -8.076 1.00 85.06 104 GLN A C 1
ATOM 811 O O . GLN A 1 104 ? 9.235 12.712 -9.295 1.00 85.06 104 GLN A O 1
ATOM 816 N N . PRO A 1 105 ? 8.449 13.185 -7.239 1.00 87.44 105 PRO A N 1
ATOM 817 C CA . PRO A 1 105 ? 8.408 13.018 -5.782 1.00 87.44 105 PRO A CA 1
ATOM 818 C C . PRO A 1 105 ? 7.865 11.639 -5.350 1.00 87.44 105 PRO A C 1
ATOM 820 O O . PRO A 1 105 ? 7.823 11.340 -4.157 1.00 87.44 105 PRO A O 1
ATOM 823 N N . TRP A 1 106 ? 7.406 10.824 -6.302 1.00 89.69 106 TRP A N 1
ATOM 824 C CA . TRP A 1 106 ? 6.662 9.583 -6.092 1.00 89.69 106 TRP A CA 1
ATOM 825 C C . TRP A 1 106 ? 7.589 8.367 -6.084 1.00 89.69 106 TRP A C 1
ATOM 827 O O . TRP A 1 106 ? 8.113 8.004 -7.126 1.00 89.69 106 TRP A O 1
ATOM 837 N N . ASN A 1 107 ? 7.779 7.725 -4.932 1.00 91.50 107 ASN A N 1
ATOM 838 C CA . ASN A 1 107 ? 8.615 6.527 -4.757 1.00 91.50 107 ASN A CA 1
ATOM 839 C C . ASN A 1 107 ? 8.010 5.579 -3.713 1.00 91.50 107 ASN A C 1
ATOM 841 O O . ASN A 1 107 ? 7.043 5.942 -3.037 1.00 91.50 107 ASN A O 1
ATOM 845 N N . ALA A 1 108 ? 8.626 4.402 -3.549 1.00 92.56 108 ALA A N 1
ATOM 846 C CA . ALA A 1 108 ? 8.254 3.384 -2.560 1.00 92.56 108 ALA A CA 1
ATOM 847 C C . ALA A 1 108 ? 7.929 3.959 -1.177 1.00 92.56 108 ALA A C 1
ATOM 849 O O . ALA A 1 108 ? 6.826 3.780 -0.667 1.00 92.56 108 ALA A O 1
ATOM 850 N N . ARG A 1 109 ? 8.810 4.808 -0.639 1.00 89.25 109 ARG A N 1
ATOM 851 C CA . ARG A 1 109 ? 8.610 5.420 0.679 1.00 89.25 109 ARG A CA 1
ATOM 852 C C . ARG A 1 109 ? 7.332 6.262 0.770 1.00 89.25 109 ARG A C 1
ATOM 854 O O . ARG A 1 109 ? 6.704 6.311 1.825 1.00 89.25 109 ARG A O 1
ATOM 861 N N . LYS A 1 110 ? 6.938 6.973 -0.295 1.00 89.62 110 LYS A N 1
ATOM 862 C CA . LYS A 1 110 ? 5.661 7.709 -0.300 1.00 89.62 110 LYS A CA 1
ATOM 863 C C . LYS A 1 110 ? 4.468 6.760 -0.285 1.00 89.62 110 LYS A C 1
ATOM 865 O O . LYS A 1 110 ? 3.506 7.039 0.430 1.00 89.62 110 LYS A O 1
ATOM 870 N N . LYS A 1 111 ? 4.529 5.655 -1.026 1.00 93.19 111 LYS A N 1
ATOM 871 C CA . LYS A 1 111 ? 3.465 4.651 -0.991 1.00 93.19 111 LYS A CA 1
ATOM 872 C C . LYS A 1 111 ? 3.355 4.021 0.400 1.00 93.19 111 LYS A C 1
ATOM 874 O O . LYS A 1 111 ? 2.247 4.025 0.922 1.00 93.19 111 LYS A O 1
ATOM 879 N N . ASP A 1 112 ? 4.460 3.685 1.070 1.00 94.19 112 ASP A N 1
ATOM 880 C CA . ASP A 1 112 ? 4.440 3.181 2.460 1.00 94.19 112 ASP A CA 1
ATOM 881 C C . ASP A 1 112 ? 3.622 4.084 3.404 1.00 94.19 112 ASP A C 1
ATOM 883 O O . ASP A 1 112 ? 2.793 3.619 4.188 1.00 94.19 112 ASP A O 1
ATOM 887 N N . PHE A 1 113 ? 3.799 5.410 3.310 1.00 90.69 113 PHE A N 1
ATOM 888 C CA . PHE A 1 113 ? 3.027 6.359 4.122 1.00 90.69 113 PHE A CA 1
ATOM 889 C C . PHE A 1 113 ? 1.521 6.307 3.837 1.00 90.69 113 PHE A C 1
ATOM 891 O O . PHE A 1 113 ? 0.716 6.442 4.768 1.00 90.69 113 PHE A O 1
ATOM 898 N N . LEU A 1 114 ? 1.133 6.146 2.570 1.00 95.44 114 LEU A N 1
ATOM 899 C CA . LEU A 1 114 ? -0.264 5.971 2.181 1.00 95.44 114 LEU A CA 1
ATOM 900 C C . LEU A 1 114 ? -0.821 4.649 2.715 1.00 95.44 114 LEU A C 1
ATOM 902 O O . LEU A 1 114 ? -1.915 4.648 3.276 1.00 95.44 114 LEU A O 1
ATOM 906 N N . GLU A 1 115 ? -0.088 3.548 2.581 1.00 97.69 115 GLU A N 1
ATOM 907 C CA . GLU A 1 115 ? -0.522 2.226 3.042 1.00 97.69 115 GLU A CA 1
ATOM 908 C C . GLU A 1 115 ? -0.792 2.208 4.542 1.00 97.69 115 GLU A C 1
ATOM 910 O O . GLU A 1 115 ? -1.875 1.818 4.988 1.00 97.69 115 GLU A O 1
ATOM 915 N N . ASP A 1 116 ? 0.153 2.732 5.322 1.00 94.00 116 ASP A N 1
ATOM 916 C CA . ASP A 1 116 ? 0.024 2.903 6.764 1.00 94.00 116 ASP A CA 1
ATOM 917 C C . ASP A 1 116 ? -1.196 3.752 7.131 1.00 94.00 116 ASP A C 1
ATOM 919 O O . ASP A 1 116 ? -1.882 3.508 8.133 1.00 94.00 116 ASP A O 1
ATOM 923 N N . ARG A 1 117 ? -1.451 4.811 6.356 1.00 94.44 117 ARG A N 1
ATOM 924 C CA . ARG A 1 117 ? -2.584 5.708 6.575 1.00 94.44 117 ARG A CA 1
ATOM 925 C C . ARG A 1 117 ? -3.901 5.007 6.284 1.00 94.44 117 ARG A C 1
ATOM 927 O O . ARG A 1 117 ? -4.810 5.106 7.110 1.00 94.44 117 ARG A O 1
ATOM 934 N N . LEU A 1 118 ? -4.004 4.329 5.147 1.00 97.19 118 LEU A N 1
ATOM 935 C CA . LEU A 1 118 ? -5.195 3.593 4.745 1.00 97.19 118 LEU A CA 1
ATOM 936 C C . LEU A 1 118 ? -5.504 2.475 5.737 1.00 97.19 118 LEU A C 1
ATOM 938 O O . LEU A 1 118 ? -6.637 2.399 6.204 1.00 97.19 118 LEU A O 1
ATOM 942 N N . HIS A 1 119 ? -4.507 1.693 6.162 1.00 98.12 119 HIS A N 1
ATOM 943 C CA . HIS A 1 119 ? -4.698 0.646 7.171 1.00 98.12 119 HIS A CA 1
ATOM 944 C C . HIS A 1 119 ? -5.274 1.205 8.475 1.00 98.12 119 HIS A C 1
ATOM 946 O O . HIS A 1 119 ? -6.277 0.706 8.986 1.00 98.12 119 HIS A O 1
ATOM 952 N N . LYS A 1 120 ? -4.728 2.323 8.976 1.00 94.94 120 LYS A N 1
ATOM 953 C CA . LYS A 1 120 ? -5.256 3.010 10.171 1.00 94.94 120 LYS A CA 1
ATOM 954 C C . LYS A 1 120 ? -6.694 3.498 9.977 1.00 94.94 120 LYS A C 1
ATOM 956 O O . LYS A 1 120 ? -7.501 3.428 10.908 1.00 94.94 120 LYS A O 1
ATOM 961 N N . LEU A 1 121 ? -7.031 4.027 8.801 1.00 94.00 121 LEU A N 1
ATOM 962 C CA . LEU A 1 121 ? -8.389 4.485 8.494 1.00 94.00 121 LEU A CA 1
ATOM 963 C C . LEU A 1 121 ? -9.376 3.313 8.432 1.00 94.00 121 LEU A C 1
ATOM 965 O O . LEU A 1 121 ? -10.435 3.395 9.053 1.00 94.00 121 LEU A O 1
ATOM 969 N N . VAL A 1 122 ? -8.989 2.207 7.801 1.00 98.19 122 VAL A N 1
ATOM 970 C CA . VAL A 1 122 ? -9.778 0.971 7.726 1.00 98.19 122 VAL A CA 1
ATOM 971 C C . VAL A 1 122 ? -9.991 0.356 9.111 1.00 98.19 122 VAL A C 1
ATOM 973 O O . VAL A 1 122 ? -11.123 0.085 9.520 1.00 98.19 122 VAL A O 1
ATOM 976 N N . CYS A 1 123 ? -8.935 0.212 9.911 1.00 97.12 123 CYS A N 1
ATOM 977 C CA . CYS A 1 123 ? -9.061 -0.381 11.243 1.00 97.12 123 CYS A CA 1
ATOM 978 C C . CYS A 1 123 ? -9.821 0.502 12.236 1.00 97.12 123 CYS A C 1
ATOM 980 O O . CYS A 1 123 ? -10.478 -0.021 13.136 1.00 97.12 123 CYS A O 1
ATOM 982 N N . SER A 1 124 ? -9.835 1.822 12.025 1.00 94.94 124 SER A N 1
ATOM 983 C CA . SER A 1 124 ? -10.699 2.744 12.779 1.00 94.94 124 SER A CA 1
ATOM 984 C C . SER A 1 124 ? -12.122 2.885 12.222 1.00 94.94 124 SER A C 1
ATOM 986 O O . SER A 1 124 ? -12.912 3.619 12.811 1.00 94.94 124 SER A O 1
ATOM 988 N N . GLY A 1 125 ? -12.459 2.200 11.123 1.00 95.12 125 GLY A N 1
ATOM 989 C CA . GLY A 1 125 ? -13.792 2.232 10.508 1.00 95.12 125 GLY A CA 1
ATOM 990 C C . GLY A 1 125 ? -14.133 3.551 9.808 1.00 95.12 125 GLY A C 1
ATOM 991 O O . GLY A 1 125 ? -15.302 3.850 9.610 1.00 95.12 125 GLY A O 1
ATOM 992 N N . LYS A 1 126 ? -13.129 4.370 9.473 1.00 92.00 126 LYS A N 1
ATOM 993 C CA . LYS A 1 126 ? -13.317 5.664 8.790 1.00 92.00 126 LYS A CA 1
ATOM 994 C C . LYS A 1 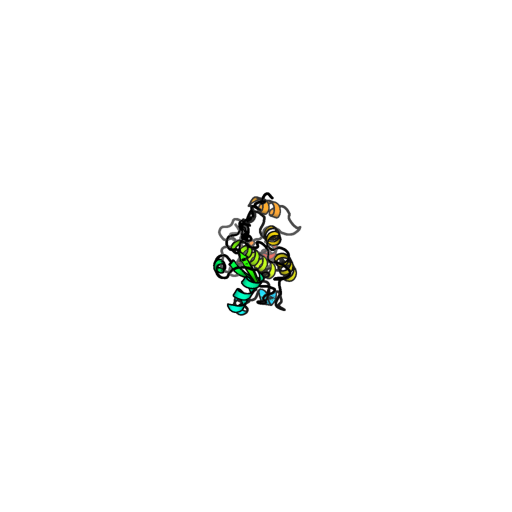126 ? -13.351 5.551 7.269 1.00 92.00 126 LYS A C 1
ATOM 996 O O . LYS A 1 126 ? -13.756 6.504 6.615 1.00 92.00 126 LYS A O 1
ATOM 1001 N N . VAL A 1 127 ? -12.837 4.448 6.738 1.00 95.12 127 VAL A N 1
ATOM 1002 C CA . VAL A 1 127 ? -12.803 4.108 5.314 1.00 95.12 127 VAL A CA 1
ATOM 1003 C C . VAL A 1 127 ? -13.104 2.619 5.220 1.00 95.12 127 VAL A C 1
ATOM 1005 O O . VAL A 1 127 ? -12.563 1.840 6.009 1.00 95.12 127 VAL A O 1
ATOM 1008 N N . ASP A 1 128 ? -13.959 2.222 4.285 1.00 97.94 128 ASP A N 1
ATOM 1009 C CA . ASP A 1 128 ? -14.232 0.808 4.037 1.00 97.94 128 ASP A CA 1
ATOM 1010 C C . ASP A 1 128 ? -13.019 0.108 3.419 1.00 97.94 128 ASP A C 1
ATOM 1012 O O . ASP A 1 128 ? -12.287 0.691 2.619 1.00 97.94 128 ASP A O 1
ATOM 1016 N N . LEU A 1 129 ? -12.811 -1.171 3.756 1.00 98.44 129 LEU A N 1
ATOM 1017 C CA . LEU A 1 129 ? -11.694 -1.953 3.209 1.00 98.44 129 LEU A CA 1
ATOM 1018 C C . LEU A 1 129 ? -11.721 -1.955 1.672 1.00 98.44 129 LEU A C 1
ATOM 1020 O O . LEU A 1 129 ? -10.703 -1.677 1.043 1.00 98.44 129 LEU A O 1
ATOM 1024 N N . ALA A 1 130 ? -12.898 -2.179 1.082 1.00 97.69 130 ALA A N 1
ATOM 1025 C CA . ALA A 1 130 ? -13.087 -2.165 -0.365 1.00 97.69 130 ALA A CA 1
ATOM 1026 C C . ALA A 1 130 ? -12.826 -0.779 -0.987 1.00 97.69 130 ALA A C 1
ATOM 1028 O O . ALA A 1 130 ? -12.278 -0.692 -2.085 1.00 97.69 130 ALA A O 1
ATOM 1029 N N . GLU A 1 131 ? -13.167 0.313 -0.288 1.00 98.19 131 GLU A N 1
ATOM 1030 C CA . GLU A 1 131 ? -12.852 1.671 -0.755 1.00 98.19 131 GLU A CA 1
ATOM 1031 C C . GLU A 1 131 ? -11.337 1.897 -0.770 1.00 98.19 131 GLU A C 1
ATOM 1033 O O . GLU A 1 131 ? -10.801 2.384 -1.764 1.00 98.19 131 GLU A O 1
ATOM 1038 N N . ALA A 1 132 ? -10.635 1.510 0.299 1.00 98.50 132 ALA A N 1
ATOM 1039 C CA . ALA A 1 132 ? -9.183 1.652 0.388 1.00 98.50 132 ALA A CA 1
ATOM 1040 C C . ALA A 1 132 ? -8.458 0.827 -0.688 1.00 98.50 132 ALA A C 1
ATOM 1042 O O . ALA A 1 132 ? -7.556 1.345 -1.347 1.00 98.50 132 ALA A O 1
ATOM 1043 N N . GLN A 1 133 ? -8.886 -0.423 -0.895 1.00 98.75 133 GLN A N 1
ATOM 1044 C CA . GLN A 1 133 ? -8.387 -1.311 -1.950 1.00 98.75 133 GLN A CA 1
ATOM 1045 C C . GLN A 1 133 ? -8.585 -0.696 -3.339 1.00 98.75 133 GLN A C 1
ATOM 1047 O O . GLN A 1 133 ? -7.631 -0.574 -4.104 1.00 98.75 133 GLN A O 1
ATOM 1052 N N . LYS A 1 134 ? -9.805 -0.236 -3.649 1.00 98.50 134 LYS A N 1
ATOM 1053 C CA . LYS A 1 134 ? -10.111 0.397 -4.936 1.00 98.50 134 LYS A CA 1
ATOM 1054 C C . LYS A 1 134 ? -9.303 1.675 -5.152 1.00 98.50 134 LYS A C 1
ATOM 1056 O O . LYS A 1 134 ? -8.817 1.899 -6.259 1.00 98.50 134 LYS A O 1
ATOM 1061 N N . ALA A 1 135 ? -9.158 2.505 -4.119 1.00 97.94 135 ALA A N 1
ATOM 1062 C CA . ALA A 1 135 ? -8.442 3.770 -4.220 1.00 97.94 135 ALA A CA 1
ATOM 1063 C C . ALA A 1 135 ? -6.962 3.547 -4.555 1.00 97.94 135 ALA A C 1
ATOM 1065 O O . ALA A 1 135 ? -6.472 4.131 -5.517 1.00 97.94 135 ALA A O 1
ATOM 1066 N N . ILE A 1 136 ? -6.271 2.680 -3.805 1.00 98.25 136 ILE A N 1
ATOM 1067 C CA . ILE A 1 136 ? -4.838 2.444 -4.022 1.00 98.25 136 ILE A CA 1
ATOM 1068 C C . ILE A 1 136 ? -4.554 1.687 -5.327 1.00 98.25 136 ILE A C 1
ATOM 1070 O O . ILE A 1 136 ? -3.556 1.979 -5.977 1.00 98.25 136 ILE A O 1
ATOM 1074 N N . ALA A 1 137 ? -5.436 0.766 -5.735 1.00 98.00 137 ALA A N 1
ATOM 1075 C CA . ALA A 1 137 ? -5.271 0.001 -6.970 1.00 98.00 137 ALA A CA 1
ATOM 1076 C C . ALA A 1 137 ? -5.519 0.831 -8.237 1.00 98.00 137 ALA A C 1
ATOM 1078 O O . ALA A 1 137 ? -4.854 0.616 -9.243 1.00 98.00 137 ALA A O 1
ATOM 1079 N N . THR A 1 138 ? -6.467 1.774 -8.193 1.00 96.19 138 THR A N 1
ATOM 1080 C CA . THR A 1 138 ? -6.766 2.642 -9.345 1.00 96.19 138 THR A CA 1
ATOM 1081 C C . THR A 1 138 ? -5.623 3.613 -9.615 1.00 96.19 138 THR A C 1
ATOM 1083 O O . THR A 1 138 ? -5.137 3.699 -10.737 1.00 96.19 138 THR A O 1
ATOM 1086 N N . ASP A 1 139 ? -5.223 4.362 -8.587 1.00 95.25 139 ASP A N 1
ATOM 1087 C CA . ASP A 1 139 ? -4.148 5.345 -8.668 1.00 95.25 139 ASP A CA 1
ATOM 1088 C C . ASP A 1 139 ? -3.664 5.664 -7.247 1.00 95.25 139 ASP A C 1
ATOM 1090 O O . ASP A 1 139 ? -4.304 6.390 -6.476 1.00 95.25 139 ASP A O 1
ATOM 1094 N N . TRP A 1 140 ? -2.514 5.102 -6.878 1.00 96.75 140 TRP A N 1
ATOM 1095 C CA . TRP A 1 140 ? -1.961 5.293 -5.543 1.00 96.75 140 TRP A CA 1
ATOM 1096 C C . TRP A 1 140 ? -1.482 6.736 -5.300 1.00 96.75 140 TRP A C 1
ATOM 1098 O O . TRP A 1 140 ? -1.401 7.154 -4.146 1.00 96.75 140 TRP A O 1
ATOM 1108 N N . ILE A 1 141 ? -1.201 7.528 -6.339 1.00 93.50 141 ILE A N 1
ATOM 1109 C CA . ILE A 1 141 ? -0.814 8.938 -6.202 1.00 93.50 141 ILE A CA 1
ATOM 1110 C C . ILE A 1 141 ? -2.038 9.787 -5.874 1.00 93.50 141 ILE A C 1
ATOM 1112 O O . ILE A 1 141 ? -1.999 10.587 -4.937 1.00 93.50 141 ILE A O 1
ATOM 1116 N N . GLU A 1 142 ? -3.148 9.580 -6.577 1.00 92.31 142 GLU A N 1
ATOM 1117 C CA . GLU A 1 142 ? -4.416 10.236 -6.245 1.00 92.31 142 GLU A CA 1
ATOM 1118 C C . GLU A 1 142 ? -4.916 9.813 -4.861 1.00 92.31 142 GLU A C 1
ATOM 1120 O O . GLU A 1 142 ? -5.349 10.648 -4.061 1.00 92.31 142 GLU A O 1
ATOM 1125 N N . ALA A 1 143 ? -4.767 8.535 -4.504 1.00 94.12 143 ALA A N 1
ATOM 1126 C CA . ALA A 1 143 ? -5.040 8.082 -3.145 1.00 94.12 143 ALA A CA 1
ATOM 1127 C C . ALA A 1 143 ? -4.121 8.776 -2.119 1.00 94.12 143 ALA A C 1
ATOM 1129 O O . ALA A 1 143 ? -4.593 9.206 -1.062 1.00 94.12 143 ALA A O 1
ATOM 1130 N N . TYR A 1 144 ? -2.832 8.961 -2.423 1.00 91.69 144 TYR A N 1
ATOM 1131 C CA . TYR A 1 144 ? -1.915 9.728 -1.575 1.00 91.69 144 TYR A CA 1
ATOM 1132 C C . TYR A 1 144 ? -2.419 11.159 -1.375 1.00 91.69 144 TYR A C 1
ATOM 1134 O O . TYR A 1 144 ? -2.586 11.601 -0.234 1.00 91.69 144 TYR A O 1
ATOM 1142 N N . ARG A 1 145 ? -2.740 11.870 -2.460 1.00 89.06 145 ARG A N 1
ATOM 1143 C CA . ARG A 1 145 ? -3.296 13.230 -2.406 1.00 89.06 145 ARG A CA 1
ATOM 1144 C C . ARG A 1 145 ? -4.577 13.285 -1.569 1.00 89.06 145 ARG A C 1
ATOM 1146 O O . ARG A 1 145 ? -4.697 14.148 -0.705 1.00 89.06 145 ARG A O 1
ATOM 1153 N N . LYS A 1 146 ? -5.488 12.321 -1.740 1.00 89.81 146 LYS A N 1
ATOM 1154 C CA . LYS A 1 146 ? -6.765 12.244 -1.009 1.00 89.81 146 LYS A CA 1
ATOM 1155 C C . LYS A 1 146 ? -6.592 11.995 0.494 1.00 89.81 146 LYS A C 1
ATOM 1157 O O . LYS A 1 146 ? -7.254 12.643 1.307 1.00 89.81 146 LYS A O 1
ATOM 1162 N N . TYR A 1 147 ? -5.762 11.027 0.888 1.00 89.00 147 TYR A N 1
ATOM 1163 C CA . TYR A 1 147 ? -5.714 10.542 2.278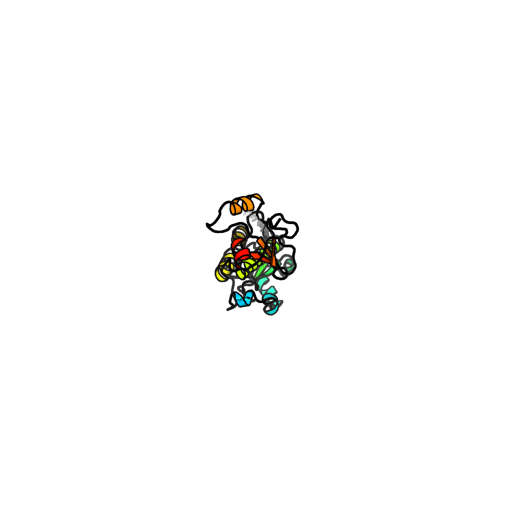 1.00 89.00 147 TYR A CA 1
ATOM 1164 C C . TYR A 1 147 ? -4.564 11.122 3.117 1.00 89.00 147 TYR A C 1
ATOM 1166 O O . TYR A 1 147 ? -4.633 11.062 4.358 1.00 89.00 147 TYR A O 1
ATOM 1174 N N . ILE A 1 148 ? -3.544 11.686 2.460 1.00 86.31 148 ILE A N 1
ATOM 1175 C CA . ILE A 1 148 ? -2.406 12.385 3.073 1.00 86.31 148 ILE A CA 1
ATOM 1176 C C . ILE A 1 148 ? -2.478 13.896 2.807 1.00 86.31 148 ILE A C 1
ATOM 1178 O O . ILE A 1 148 ? -2.420 14.662 3.768 1.00 86.31 148 ILE A O 1
ATOM 1182 N N . GLY A 1 149 ? -2.629 14.303 1.542 1.00 78.88 149 GLY A N 1
ATOM 1183 C CA . GLY A 1 149 ? -2.528 15.694 1.068 1.00 78.88 149 GLY A CA 1
ATOM 1184 C C . GLY A 1 149 ? -1.353 15.905 0.099 1.00 78.88 149 GLY A C 1
ATOM 1185 O O . GLY A 1 149 ? -0.392 15.132 0.113 1.00 78.88 149 GLY A O 1
ATOM 1186 N N . GLU A 1 150 ? -1.411 16.948 -0.739 1.00 69.44 150 GLU A N 1
ATOM 1187 C CA . GLU A 1 150 ? -0.420 17.205 -1.806 1.00 69.44 150 GLU A CA 1
ATOM 1188 C C . GLU A 1 150 ? 1.015 17.417 -1.290 1.00 69.44 150 GLU A C 1
ATOM 1190 O O . GLU A 1 150 ? 1.972 16.920 -1.886 1.00 69.44 150 GLU A O 1
ATOM 1195 N N . ASP A 1 151 ? 1.168 18.049 -0.124 1.00 61.22 151 ASP A N 1
ATOM 1196 C CA . ASP A 1 151 ? 2.478 18.372 0.458 1.00 61.22 151 ASP A CA 1
ATOM 1197 C C . ASP A 1 151 ? 3.152 17.169 1.155 1.00 61.22 151 ASP A C 1
ATOM 1199 O O . ASP A 1 151 ? 4.278 17.278 1.640 1.00 61.22 151 ASP A O 1
ATOM 1203 N N . GLY A 1 152 ? 2.470 16.020 1.295 1.00 53.81 152 GLY A N 1
ATOM 1204 C CA . GLY A 1 152 ? 2.963 14.862 2.062 1.00 53.81 152 GLY A CA 1
ATOM 1205 C C . GLY A 1 152 ? 3.211 15.120 3.559 1.00 53.81 152 GLY A C 1
ATOM 1206 O O . GLY A 1 152 ? 3.681 14.241 4.284 1.00 53.81 152 GLY A O 1
ATOM 1207 N N . GLY A 1 153 ? 2.896 16.324 4.037 1.00 42.88 153 GLY A N 1
ATOM 1208 C CA . GLY A 1 153 ? 2.970 16.721 5.433 1.00 42.88 153 GLY A CA 1
ATOM 1209 C C . GLY A 1 153 ? 1.697 16.352 6.187 1.00 42.88 153 GLY A C 1
ATOM 1210 O O . GLY A 1 153 ? 0.604 16.314 5.627 1.00 42.88 153 GLY A O 1
ATOM 1211 N N . ARG A 1 154 ? 1.819 16.133 7.506 1.00 46.16 154 ARG A N 1
ATOM 1212 C CA . ARG A 1 154 ? 0.661 16.225 8.416 1.00 46.16 154 ARG A CA 1
ATOM 1213 C C . ARG A 1 154 ? -0.157 17.472 8.038 1.00 46.16 154 ARG A C 1
ATOM 1215 O O . ARG A 1 154 ? 0.470 18.501 7.796 1.00 46.16 154 ARG A O 1
ATOM 1222 N N . PRO A 1 155 ? -1.504 17.414 8.069 1.00 43.16 155 PRO A N 1
ATOM 1223 C CA . PRO A 1 155 ? -2.343 18.556 7.709 1.00 43.16 155 PRO A CA 1
ATOM 1224 C C . PRO A 1 155 ? -1.853 19.810 8.430 1.00 43.16 155 PRO A C 1
ATOM 1226 O O . PRO A 1 155 ? -1.600 19.744 9.647 1.00 43.16 155 PRO A O 1
ATOM 1229 N N . LYS A 1 156 ? -1.691 20.905 7.672 1.00 41.62 156 LYS A N 1
ATOM 1230 C CA . LYS A 1 156 ? -1.232 22.198 8.186 1.00 41.62 156 LYS A CA 1
ATOM 1231 C C . LYS A 1 156 ? -2.123 22.606 9.360 1.00 41.62 156 LYS A C 1
ATOM 1233 O O . LYS A 1 156 ? -3.298 22.242 9.455 1.00 41.62 156 LYS A O 1
ATOM 1238 N N . LYS A 1 157 ? -1.531 23.321 10.318 1.00 43.41 157 LYS A N 1
ATOM 1239 C CA . LYS A 1 157 ? -2.197 23.756 11.558 1.00 43.41 157 LYS A CA 1
ATOM 1240 C C . LYS A 1 157 ? -3.493 24.541 11.261 1.00 43.41 157 LYS A C 1
ATOM 1242 O O . LYS A 1 157 ? -4.430 24.467 12.048 1.00 43.41 157 LYS A O 1
ATOM 1247 N N . GLU A 1 158 ? -3.557 25.191 10.100 1.00 41.72 158 GLU A N 1
ATOM 1248 C CA . GLU A 1 158 ? -4.702 25.941 9.568 1.00 41.72 158 GLU A CA 1
ATOM 1249 C C . GLU A 1 158 ? -5.848 25.039 9.079 1.00 41.72 158 GLU A C 1
ATOM 1251 O O . GLU A 1 158 ? -6.991 25.269 9.463 1.00 41.72 158 GLU A O 1
ATOM 1256 N N . ASP A 1 159 ? -5.575 23.932 8.379 1.00 41.66 159 ASP A N 1
ATOM 1257 C CA . ASP A 1 159 ? -6.618 22.966 7.976 1.00 41.66 159 ASP A CA 1
ATOM 1258 C C . ASP A 1 159 ? -7.211 22.220 9.179 1.00 41.66 159 ASP A C 1
ATOM 1260 O O . ASP A 1 159 ? -8.375 21.810 9.182 1.00 41.66 159 ASP A O 1
ATOM 1264 N N . ARG A 1 160 ? -6.416 22.059 10.248 1.00 46.66 160 ARG A N 1
ATOM 1265 C CA . ARG A 1 160 ? -6.911 21.571 11.545 1.00 46.66 160 ARG A CA 1
ATOM 1266 C C . ARG A 1 160 ? -7.810 22.592 12.235 1.00 46.66 160 ARG A C 1
ATOM 1268 O O . ARG A 1 160 ? -8.760 22.174 12.888 1.00 46.66 160 ARG A O 1
ATOM 1275 N N . ALA A 1 161 ? -7.532 23.887 12.091 1.00 43.53 161 ALA A N 1
ATOM 1276 C CA . ALA A 1 161 ? -8.377 24.952 12.623 1.00 43.53 161 ALA A CA 1
ATOM 1277 C C . ALA A 1 161 ? -9.691 25.069 11.828 1.00 43.53 161 ALA A C 1
ATOM 1279 O O . ALA A 1 161 ? -10.756 25.130 12.436 1.00 43.53 161 ALA A O 1
ATOM 1280 N N . ALA A 1 162 ? -9.639 24.959 10.497 1.00 40.94 162 ALA A N 1
ATOM 1281 C CA . ALA A 1 162 ? -10.813 24.992 9.620 1.00 40.94 162 ALA A CA 1
ATOM 1282 C C . ALA A 1 162 ? -11.704 23.735 9.733 1.00 40.94 162 ALA A C 1
ATOM 1284 O O . ALA A 1 162 ? -12.925 23.821 9.646 1.00 40.94 162 ALA A O 1
ATOM 1285 N N . ARG A 1 163 ? -11.136 22.549 10.010 1.00 42.81 163 ARG A N 1
ATOM 1286 C CA . ARG A 1 163 ? -11.931 21.359 10.392 1.00 42.81 163 ARG A CA 1
ATOM 1287 C C . ARG A 1 163 ? -12.402 21.368 11.847 1.00 42.81 163 ARG A C 1
ATOM 1289 O O . ARG A 1 163 ? -13.278 20.580 12.188 1.00 42.81 163 ARG A O 1
ATOM 1296 N N . SER A 1 164 ? -11.835 22.226 12.696 1.00 46.50 164 SER A N 1
ATOM 1297 C CA . SER A 1 164 ? -12.294 22.429 14.074 1.00 46.50 164 SER A CA 1
ATOM 1298 C C . SER A 1 164 ? -13.402 23.481 14.185 1.00 46.50 164 SER A C 1
ATOM 1300 O O . SER A 1 164 ? -13.996 23.590 15.254 1.00 46.50 164 SER A O 1
ATOM 1302 N N . SER A 1 165 ? -13.689 24.238 13.119 1.00 40.59 165 SER A N 1
ATOM 1303 C CA . SER A 1 165 ? -14.756 25.247 13.088 1.00 40.59 165 SER A CA 1
ATOM 1304 C C . SER A 1 165 ? -16.071 24.746 12.480 1.00 40.59 165 SER A C 1
ATOM 1306 O O . SER A 1 165 ? -17.113 25.354 12.710 1.00 40.59 165 SER A O 1
ATOM 1308 N N . ALA A 1 166 ? -16.073 23.611 11.773 1.00 39.94 166 ALA A N 1
ATOM 1309 C CA . ALA A 1 166 ? -17.303 22.934 11.364 1.00 39.94 166 ALA A CA 1
ATOM 1310 C C . ALA A 1 166 ? -17.768 21.975 12.473 1.00 39.94 166 ALA A C 1
ATOM 1312 O O . ALA A 1 166 ? -17.453 20.785 12.461 1.00 39.94 166 ALA A O 1
ATOM 1313 N N . THR A 1 167 ? -18.491 22.506 13.459 1.00 36.16 167 THR A N 1
ATOM 1314 C CA . THR A 1 167 ? -19.133 21.726 14.527 1.00 36.16 167 THR A CA 1
ATOM 1315 C C . THR A 1 167 ? -20.321 20.941 13.957 1.00 36.16 167 THR A C 1
ATOM 1317 O O . THR A 1 167 ? -21.306 21.560 13.557 1.00 36.16 167 THR A O 1
ATOM 1320 N N . PRO A 1 168 ? -20.304 19.593 13.945 1.00 38.62 168 PRO A N 1
ATOM 1321 C CA . PRO A 1 168 ? -21.541 18.825 13.858 1.00 38.62 168 PRO A CA 1
ATOM 1322 C C . PRO A 1 168 ? -22.345 19.111 15.133 1.00 38.62 168 PRO A C 1
ATOM 1324 O O . PRO A 1 168 ? -21.736 19.142 16.211 1.00 38.62 168 PRO A O 1
ATOM 1327 N N . PRO A 1 169 ? -23.669 19.306 15.062 1.00 33.16 169 PRO A N 1
ATOM 1328 C CA . PRO A 1 169 ? -24.466 19.559 16.256 1.00 33.16 169 PRO A CA 1
ATOM 1329 C C . PRO A 1 169 ? -24.267 18.401 17.251 1.00 33.16 169 PRO A C 1
ATOM 1331 O O . PRO A 1 169 ? -24.538 17.248 16.922 1.00 33.16 169 PRO A O 1
ATOM 1334 N N . GLY A 1 170 ? -23.722 18.701 18.441 1.00 43.31 170 GLY A N 1
ATOM 1335 C CA . GLY A 1 170 ? -23.655 17.749 19.562 1.00 43.31 170 GLY A CA 1
ATOM 1336 C C . GLY A 1 170 ? -22.280 17.335 20.116 1.00 43.31 170 GLY A C 1
ATOM 1337 O O . GLY A 1 170 ? -22.198 16.283 20.742 1.00 43.31 170 GLY A O 1
ATOM 1338 N N . ARG A 1 171 ? -21.183 18.094 19.947 1.00 47.38 171 ARG A N 1
ATOM 1339 C CA . ARG A 1 171 ? -19.908 17.788 20.647 1.00 47.38 171 ARG A CA 1
ATOM 1340 C C . ARG A 1 171 ? -19.416 18.931 21.537 1.00 47.38 171 ARG A C 1
ATOM 1342 O O . ARG A 1 171 ? -18.588 19.732 21.121 1.00 47.38 171 ARG A O 1
ATOM 1349 N N . GLY A 1 172 ? -19.900 18.959 22.780 1.00 52.41 172 GLY A N 1
ATOM 1350 C CA . GLY A 1 172 ? -19.313 19.755 23.862 1.00 52.41 172 GLY A CA 1
ATOM 1351 C C . GLY A 1 172 ? -17.877 19.325 24.203 1.00 52.41 172 GLY A C 1
ATOM 1352 O O . GLY A 1 172 ? -17.421 18.245 23.811 1.00 52.41 172 GLY A O 1
ATOM 1353 N N . ALA A 1 173 ? -17.151 20.185 24.923 1.00 60.69 173 ALA A N 1
ATOM 1354 C CA . ALA A 1 173 ? -15.780 19.940 25.368 1.00 60.69 173 ALA A CA 1
ATOM 1355 C C . ALA A 1 173 ? -15.655 18.576 26.080 1.00 60.69 173 ALA A C 1
ATOM 1357 O O . ALA A 1 173 ? -16.408 18.264 27.003 1.00 60.69 173 ALA A O 1
ATOM 1358 N N . ARG A 1 174 ? -14.710 17.738 25.633 1.00 81.69 174 ARG A N 1
ATOM 1359 C CA . ARG A 1 174 ? -14.456 16.426 26.245 1.00 81.69 174 ARG A CA 1
ATOM 1360 C C . ARG A 1 174 ? -13.607 16.599 27.500 1.00 81.69 174 ARG A C 1
ATOM 1362 O O . ARG A 1 174 ? -12.655 17.374 27.505 1.00 81.69 174 ARG A O 1
ATOM 1369 N N . VAL A 1 175 ? -13.921 15.831 28.533 1.00 86.25 175 VAL A N 1
ATOM 1370 C CA . VAL A 1 175 ? -13.123 15.692 29.750 1.00 86.25 175 VAL A CA 1
ATOM 1371 C C . VAL A 1 175 ? -12.317 14.397 29.693 1.00 86.25 175 VAL A C 1
ATOM 1373 O O . VAL A 1 175 ? -12.730 13.407 29.085 1.00 86.25 175 VAL A O 1
ATOM 1376 N N . TRP A 1 176 ? -11.143 14.397 30.310 1.00 89.44 176 TRP A N 1
ATOM 1377 C CA . TRP A 1 176 ? -10.340 13.205 30.549 1.00 89.44 176 TRP A CA 1
ATOM 1378 C C . TRP A 1 176 ? -10.743 12.611 31.894 1.00 89.44 176 TRP A C 1
ATOM 1380 O O . TRP A 1 176 ? -10.480 13.228 32.921 1.00 89.44 176 TRP A O 1
ATOM 1390 N N . VAL A 1 177 ? -11.376 11.440 31.914 1.00 89.31 177 VAL A N 1
ATOM 1391 C CA . VAL A 1 177 ? -11.721 10.749 33.167 1.00 89.31 177 VAL A CA 1
ATOM 1392 C C . VAL A 1 177 ? -10.624 9.779 33.565 1.00 89.31 177 VAL A C 1
ATOM 1394 O O . VAL A 1 177 ? -9.985 9.182 32.703 1.00 89.31 177 VAL A O 1
ATOM 1397 N N . ASN A 1 178 ? -10.444 9.551 34.861 1.00 90.56 178 ASN A N 1
ATOM 1398 C CA . ASN A 1 178 ? -9.670 8.439 35.396 1.00 90.56 178 ASN A CA 1
ATOM 1399 C C . ASN A 1 178 ? -10.613 7.458 36.094 1.00 90.56 178 ASN A C 1
ATOM 1401 O O . ASN A 1 178 ? -11.204 7.770 37.126 1.00 90.56 178 ASN A O 1
ATOM 1405 N N . THR A 1 179 ? -10.715 6.247 35.546 1.00 85.62 179 THR A N 1
ATOM 1406 C CA . THR A 1 179 ? -11.643 5.213 36.034 1.00 85.62 179 THR A CA 1
ATOM 1407 C C . THR A 1 179 ? -11.253 4.632 37.386 1.00 85.62 179 THR A C 1
ATOM 1409 O O . THR A 1 179 ? -12.067 3.974 38.020 1.00 85.62 179 THR A O 1
ATOM 1412 N N . ARG A 1 180 ? -10.020 4.872 37.846 1.00 86.44 180 ARG A N 1
ATOM 1413 C CA . ARG A 1 180 ? -9.545 4.429 39.159 1.00 86.44 180 ARG A CA 1
ATOM 1414 C C . ARG A 1 180 ? -9.855 5.434 40.264 1.00 86.44 180 ARG A C 1
ATOM 1416 O O . ARG A 1 180 ? -10.149 5.010 41.371 1.00 86.44 180 ARG A O 1
ATOM 1423 N N . SER A 1 181 ? -9.719 6.732 39.992 1.00 86.94 181 SER A N 1
ATOM 1424 C CA . SER A 1 181 ? -9.900 7.773 41.017 1.00 86.94 181 SER A CA 1
ATOM 1425 C C . SER A 1 181 ? -11.304 8.375 41.037 1.00 86.94 181 SER A C 1
ATOM 1427 O O . SER A 1 181 ? -11.608 9.136 41.946 1.00 86.94 181 SER A O 1
ATOM 1429 N N . GLY A 1 182 ? -12.141 8.088 40.033 1.00 89.75 182 GLY A N 1
ATOM 1430 C CA . GLY A 1 182 ? -13.460 8.716 39.911 1.00 89.75 182 GLY A CA 1
ATOM 1431 C C . GLY A 1 182 ? -13.380 10.208 39.567 1.00 89.75 182 GLY A C 1
ATOM 1432 O O . GLY A 1 182 ? -14.353 10.933 39.728 1.00 89.75 182 GLY A O 1
ATOM 1433 N N . THR A 1 183 ? -12.229 10.682 39.086 1.00 92.25 183 THR A N 1
ATOM 1434 C CA . THR A 1 183 ? -11.975 12.107 38.835 1.00 92.25 183 THR A CA 1
ATOM 1435 C C . THR A 1 183 ? -11.897 12.401 37.344 1.00 92.25 183 THR A C 1
ATOM 1437 O O . THR A 1 183 ? -11.375 11.579 36.585 1.00 92.25 183 THR A O 1
ATOM 1440 N N . TYR A 1 184 ? -12.353 13.580 36.924 1.00 90.38 184 TYR A N 1
ATOM 1441 C CA . TYR A 1 184 ? -12.169 14.073 35.564 1.00 90.38 184 TYR A CA 1
ATOM 1442 C C . TYR A 1 184 ? -11.460 15.423 35.508 1.00 90.38 184 TYR A C 1
ATOM 1444 O O . TYR A 1 184 ? -11.569 16.243 36.417 1.00 90.38 184 TYR A O 1
ATOM 1452 N N . TRP A 1 185 ? -10.772 15.659 34.394 1.00 89.38 185 TRP A N 1
ATOM 1453 C CA . TRP A 1 185 ? -10.111 16.920 34.089 1.00 89.38 185 TRP A CA 1
ATOM 1454 C C . TRP A 1 185 ? -10.574 17.489 32.746 1.00 89.38 185 TRP A C 1
ATOM 1456 O O . TRP A 1 185 ? -10.824 16.741 31.799 1.00 89.38 185 TRP A O 1
ATOM 1466 N N . LYS A 1 186 ? -10.640 18.812 32.644 1.00 85.75 186 LYS A N 1
ATOM 1467 C CA . LYS A 1 186 ? -10.944 19.582 31.439 1.00 85.75 186 LYS A CA 1
ATOM 1468 C C . LYS A 1 186 ? -9.679 19.830 30.618 1.00 85.75 186 LYS A C 1
ATOM 1470 O O . LYS A 1 186 ? -8.553 19.700 31.103 1.00 85.75 186 LYS A O 1
ATOM 1475 N N . ALA A 1 187 ? -9.870 20.164 29.345 1.00 77.50 187 ALA A N 1
ATOM 1476 C CA . ALA A 1 187 ? -8.771 20.525 28.461 1.00 77.50 187 ALA A CA 1
ATOM 1477 C C . ALA A 1 187 ? -8.052 21.775 29.001 1.00 77.50 187 ALA A C 1
ATOM 1479 O O . ALA A 1 187 ? -8.696 22.784 29.260 1.00 77.50 187 ALA A O 1
ATOM 1480 N N . GLY A 1 188 ? -6.730 21.692 29.168 1.00 75.75 188 GLY A N 1
ATOM 1481 C CA . GLY A 1 188 ? -5.908 22.749 29.774 1.00 75.75 188 GLY A CA 1
ATOM 1482 C C . GLY A 1 188 ? -5.299 22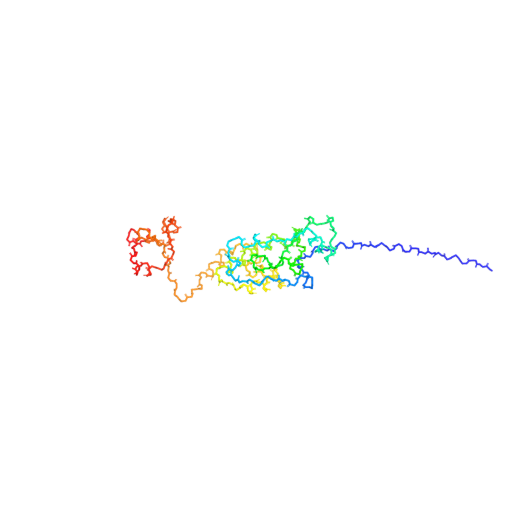.358 31.122 1.00 75.75 188 GLY A C 1
ATOM 1483 O O . GLY A 1 188 ? -4.241 22.880 31.466 1.00 75.75 188 GLY A O 1
ATOM 1484 N N . SER A 1 189 ? -5.878 21.380 31.831 1.00 77.50 189 SER A N 1
ATOM 1485 C CA . SER A 1 189 ? -5.307 20.907 33.096 1.00 77.50 189 SER A CA 1
ATOM 1486 C C . SER A 1 189 ? -3.988 20.159 32.903 1.00 77.50 189 SER A C 1
ATOM 1488 O O . SER A 1 189 ? -3.733 19.508 31.880 1.00 77.50 189 SER A O 1
ATOM 1490 N N . SER A 1 190 ? -3.178 20.136 33.961 1.00 78.00 190 SER A N 1
ATOM 1491 C CA . SER A 1 190 ? -1.911 19.397 33.980 1.00 78.00 190 SER A CA 1
ATOM 1492 C C . SER A 1 190 ? -2.067 17.883 33.800 1.00 78.00 190 SER A C 1
ATOM 1494 O O . SER A 1 190 ? -1.100 17.240 33.392 1.00 78.00 190 SER A O 1
ATOM 1496 N N . PHE A 1 191 ? -3.250 17.309 34.050 1.00 74.62 191 PHE A N 1
ATOM 1497 C CA . PHE A 1 191 ? -3.501 15.860 34.028 1.00 74.62 191 PHE A CA 1
ATOM 1498 C C . PHE A 1 191 ? -4.410 15.391 32.881 1.00 74.62 191 PHE A C 1
ATOM 1500 O O . PHE A 1 191 ? -4.635 14.185 32.727 1.00 74.62 191 PHE A O 1
ATOM 1507 N N . TYR A 1 192 ? -4.878 16.308 32.033 1.00 80.62 192 TYR A N 1
ATOM 1508 C CA . TYR A 1 192 ? -5.675 15.993 30.852 1.00 80.62 192 TYR A CA 1
ATOM 1509 C C . TYR A 1 192 ? -4.900 15.089 29.878 1.00 80.62 192 TYR A C 1
ATOM 1511 O O . TYR A 1 192 ? -3.896 15.493 29.293 1.00 80.62 192 TYR A O 1
ATOM 1519 N N . GLY A 1 193 ? -5.351 13.843 29.705 1.00 77.38 193 GLY A N 1
ATOM 1520 C CA . GLY A 1 193 ? -4.722 12.869 28.802 1.00 77.38 193 GLY A CA 1
ATOM 1521 C C . GLY A 1 193 ? -3.480 12.163 29.353 1.00 77.38 193 GLY A C 1
ATOM 1522 O O . GLY A 1 193 ? -2.821 11.453 28.599 1.00 77.38 193 GLY A O 1
ATOM 1523 N N . LYS A 1 194 ? -3.118 12.359 30.632 1.00 78.31 194 LYS A N 1
ATOM 1524 C CA . LYS A 1 194 ? -1.816 11.901 31.164 1.00 78.31 194 LYS A CA 1
ATOM 1525 C C . LYS A 1 194 ? -1.877 10.708 32.120 1.00 78.31 194 LYS A C 1
ATOM 1527 O O . LYS A 1 194 ? -0.838 10.149 32.464 1.00 78.31 194 LYS A O 1
ATOM 1532 N N . THR A 1 195 ? -3.059 10.296 32.578 1.00 79.12 195 THR A N 1
ATOM 1533 C CA . THR A 1 195 ? -3.176 9.186 33.543 1.00 79.12 195 THR A CA 1
ATOM 1534 C C . THR A 1 195 ? -3.185 7.821 32.840 1.00 79.12 195 THR A C 1
ATOM 1536 O O . THR A 1 195 ? -3.755 7.659 31.769 1.00 79.12 195 THR A O 1
ATOM 1539 N N . LYS A 1 196 ? -2.575 6.788 33.443 1.00 73.12 196 LYS A N 1
ATOM 1540 C CA . LYS A 1 196 ? -2.469 5.446 32.821 1.00 73.12 196 LYS A CA 1
ATOM 1541 C C . LYS A 1 196 ? -3.818 4.742 32.591 1.00 73.12 196 LYS A C 1
ATOM 1543 O O . LYS A 1 196 ? -3.892 3.832 31.775 1.00 73.12 196 LYS A O 1
ATOM 1548 N N . ARG A 1 197 ? -4.862 5.113 33.341 1.00 78.62 197 ARG A N 1
ATOM 1549 C CA . ARG A 1 197 ? -6.210 4.518 33.281 1.00 78.62 197 ARG A CA 1
ATOM 1550 C C . ARG A 1 197 ? -7.262 5.596 33.056 1.00 78.62 197 ARG A C 1
ATOM 1552 O O . ARG A 1 197 ? -8.117 5.825 33.910 1.00 78.62 197 ARG A O 1
ATOM 1559 N N . GLY A 1 198 ? -7.157 6.286 31.927 1.00 84.94 198 GLY A N 1
ATOM 1560 C CA . GLY A 1 198 ? -8.121 7.308 31.559 1.00 84.94 198 GLY A CA 1
ATOM 1561 C C . GLY A 1 198 ? -8.630 7.189 30.136 1.00 84.94 198 GLY A C 1
ATOM 1562 O O . GLY A 1 198 ? -8.048 6.501 29.298 1.00 84.94 198 GLY A O 1
ATOM 1563 N N . HIS A 1 199 ? -9.768 7.825 29.895 1.00 84.19 199 HIS A N 1
ATOM 1564 C CA . HIS A 1 199 ? -10.354 7.948 28.569 1.00 84.19 199 HIS A CA 1
ATOM 1565 C C . HIS A 1 199 ? -11.141 9.251 28.465 1.00 84.19 199 HIS A C 1
ATOM 1567 O O . HIS A 1 199 ? -11.474 9.882 29.467 1.00 84.19 199 HIS A O 1
ATOM 1573 N N . TYR A 1 200 ? -11.423 9.671 27.237 1.00 87.69 200 TYR A N 1
ATOM 1574 C CA . TYR A 1 200 ? -12.196 10.881 26.993 1.00 87.69 200 TYR A CA 1
ATOM 1575 C C . TYR A 1 200 ? -13.693 10.582 26.970 1.00 87.69 200 TYR A C 1
ATOM 1577 O O . TYR A 1 200 ? -14.121 9.724 26.198 1.00 87.69 200 TYR A O 1
ATOM 1585 N N . MET A 1 201 ? -14.492 11.371 27.678 1.00 81.44 201 MET A N 1
ATOM 1586 C CA . MET A 1 201 ? -15.957 11.411 27.541 1.00 81.44 201 MET A CA 1
ATOM 1587 C C . MET A 1 201 ? -16.456 12.857 27.634 1.00 81.44 201 MET A C 1
ATOM 1589 O O . MET A 1 201 ? -15.651 13.763 27.845 1.00 81.44 201 MET A O 1
ATOM 1593 N N . THR A 1 202 ? -17.741 13.109 27.410 1.00 88.75 202 THR A N 1
ATOM 1594 C CA . THR A 1 202 ? -18.316 14.441 27.660 1.00 88.75 202 THR A CA 1
ATOM 1595 C C . THR A 1 202 ? -18.397 14.726 29.162 1.00 88.75 202 THR A C 1
ATOM 1597 O O . THR A 1 202 ? -18.421 13.803 29.977 1.00 88.75 202 THR A O 1
ATOM 1600 N N . GLU A 1 203 ? -18.423 16.003 29.551 1.00 83.31 203 GLU A N 1
ATOM 1601 C CA . GLU A 1 203 ? -18.609 16.369 30.964 1.00 83.31 203 GLU A CA 1
ATOM 1602 C C . GLU A 1 203 ? -19.951 15.851 31.513 1.00 83.31 203 GLU A C 1
ATOM 1604 O O . GLU A 1 203 ? -20.019 15.414 32.661 1.00 83.31 203 GLU A O 1
ATOM 1609 N N . GLU A 1 204 ? -20.996 15.835 30.683 1.00 82.38 204 GLU A N 1
ATOM 1610 C CA . GLU A 1 204 ? -22.311 15.295 31.039 1.00 82.38 204 GLU A CA 1
ATOM 1611 C C . GLU A 1 204 ? -22.257 13.788 31.296 1.00 82.38 204 GLU A C 1
ATOM 1613 O O . GLU A 1 204 ? -22.715 13.329 32.339 1.00 82.38 204 GLU A O 1
ATOM 1618 N N . GLU A 1 205 ? -21.625 13.014 30.408 1.00 83.00 205 GLU A N 1
ATOM 1619 C CA . GLU A 1 205 ? -21.436 11.573 30.611 1.00 83.00 205 GLU A CA 1
ATOM 1620 C C . GLU A 1 205 ? -20.572 11.272 31.838 1.00 83.00 205 GLU A C 1
ATOM 1622 O O . GLU A 1 205 ? -20.824 10.289 32.534 1.00 83.00 205 GLU A O 1
ATOM 1627 N N . ALA A 1 206 ? -19.561 12.101 32.117 1.00 87.19 206 ALA A N 1
ATOM 1628 C CA . ALA A 1 206 ? -18.722 11.956 33.302 1.00 87.19 206 ALA A CA 1
ATOM 1629 C C . ALA A 1 206 ? -19.549 12.140 34.576 1.00 87.19 206 ALA A C 1
ATOM 1631 O O . ALA A 1 206 ? -19.526 11.271 35.447 1.00 87.19 206 ALA A O 1
ATOM 1632 N N . LYS A 1 207 ? -20.349 13.208 34.648 1.00 88.25 207 LYS A N 1
ATOM 1633 C CA . LYS A 1 207 ? -21.257 13.454 35.776 1.00 88.25 207 LYS A CA 1
ATOM 1634 C C . LYS A 1 207 ? -22.309 12.352 35.907 1.00 88.25 207 LYS A C 1
ATOM 1636 O O . LYS A 1 207 ? -22.506 11.837 37.003 1.00 88.25 207 LYS A O 1
ATOM 1641 N N . ALA A 1 208 ? -22.919 11.928 34.799 1.00 86.88 208 ALA A N 1
ATOM 1642 C CA . ALA A 1 208 ? -23.910 10.850 34.781 1.00 86.88 208 ALA A CA 1
ATOM 1643 C C . ALA A 1 208 ? -23.334 9.506 35.260 1.00 86.88 208 ALA A C 1
ATOM 1645 O O . ALA A 1 208 ? -24.039 8.710 35.873 1.00 86.88 208 ALA A O 1
ATOM 1646 N N . LYS A 1 209 ? -22.041 9.258 35.017 1.00 87.38 209 LYS A N 1
ATOM 1647 C CA . LYS A 1 209 ? -21.317 8.064 35.480 1.00 87.38 209 LYS A CA 1
ATOM 1648 C C . LYS A 1 209 ? -20.682 8.225 36.868 1.00 87.38 209 LYS A C 1
ATOM 1650 O O . LYS A 1 209 ? -19.903 7.364 37.270 1.00 87.38 209 LYS A O 1
ATOM 1655 N N . GLY A 1 210 ? -20.993 9.303 37.592 1.00 89.25 210 GLY A N 1
ATOM 1656 C CA . GLY A 1 210 ? -20.525 9.533 38.962 1.00 89.25 210 GLY A CA 1
ATOM 1657 C C . GLY A 1 210 ? -19.076 10.010 39.075 1.00 89.25 210 GLY A C 1
ATOM 1658 O O . GLY A 1 210 ? -18.491 9.931 40.150 1.00 89.25 210 GLY A O 1
ATOM 1659 N N . PHE A 1 211 ? -18.472 10.496 37.988 1.00 91.50 211 PHE A N 1
ATOM 1660 C CA . PHE A 1 211 ? -17.163 11.136 38.054 1.00 91.50 211 PHE A CA 1
ATOM 1661 C C . PHE A 1 211 ? -17.291 12.573 38.564 1.00 91.50 211 PHE A C 1
ATOM 1663 O O . PHE A 1 211 ? -18.205 13.309 38.184 1.00 91.50 211 PHE A O 1
ATOM 1670 N N . HIS A 1 212 ? -16.316 13.005 39.359 1.00 91.19 212 HIS A N 1
ATOM 1671 C CA . HIS A 1 212 ? -16.264 14.351 39.922 1.00 91.19 212 HIS A CA 1
ATOM 1672 C C . HIS A 1 212 ? -15.103 15.167 39.334 1.00 91.19 212 HIS A C 1
ATOM 1674 O O . HIS A 1 212 ? -14.058 14.600 38.997 1.00 91.19 212 HIS A O 1
ATOM 1680 N N . PRO A 1 213 ? -15.253 16.493 39.193 1.00 90.44 213 PRO A N 1
ATOM 1681 C CA . PRO A 1 213 ? -14.181 17.344 38.691 1.00 90.44 213 PRO A CA 1
ATOM 1682 C C . PRO A 1 213 ? -12.983 17.345 39.645 1.00 90.44 213 PRO A C 1
ATOM 1684 O O . PRO A 1 213 ? -13.138 17.458 40.863 1.00 90.44 213 PRO A O 1
ATOM 1687 N N . ALA A 1 214 ? -11.772 17.272 39.093 1.00 86.62 214 ALA A N 1
ATOM 1688 C CA . ALA A 1 214 ? -10.554 17.501 39.862 1.00 86.62 214 ALA A CA 1
ATOM 1689 C C . ALA A 1 214 ? -10.571 18.902 40.480 1.00 86.62 214 ALA A C 1
ATOM 1691 O O . ALA A 1 214 ? -10.956 19.861 39.817 1.00 86.62 214 ALA A O 1
ATOM 1692 N N . HIS A 1 215 ? -10.189 19.018 41.753 1.00 81.56 215 HIS A N 1
ATOM 1693 C CA . HIS A 1 215 ? -10.159 20.299 42.475 1.00 81.56 215 HIS A CA 1
ATOM 1694 C C . HIS A 1 215 ? -11.491 21.087 42.439 1.00 81.56 215 HIS A C 1
ATOM 1696 O O . HIS A 1 215 ? -11.500 22.297 42.633 1.00 81.56 215 HIS A O 1
ATOM 1702 N N . GLY A 1 216 ? -12.626 20.419 42.186 1.00 78.31 216 GLY A N 1
ATOM 1703 C CA . GLY A 1 216 ? -13.955 21.038 42.108 1.00 78.31 216 GLY A CA 1
ATOM 1704 C C . GLY A 1 216 ? -14.305 21.681 40.757 1.00 78.31 216 GLY A C 1
ATOM 1705 O O . GLY A 1 216 ? -15.486 21.772 40.431 1.00 78.31 216 GLY A O 1
ATOM 1706 N N . THR A 1 217 ? -13.321 22.056 39.932 1.00 74.69 217 THR A N 1
ATOM 1707 C CA . THR A 1 217 ? -13.536 22.746 38.637 1.00 74.69 217 THR A CA 1
ATOM 1708 C C . THR A 1 217 ? -13.161 21.903 37.412 1.00 74.69 217 THR A C 1
ATOM 1710 O O . THR A 1 217 ? -13.691 22.120 36.316 1.00 74.69 217 THR A O 1
ATOM 1713 N N . GLY A 1 218 ? -12.303 20.897 37.603 1.00 68.50 218 GLY A N 1
ATOM 1714 C CA . GLY A 1 218 ? -11.730 20.047 36.562 1.00 68.50 218 GLY A CA 1
ATOM 1715 C C . GLY A 1 218 ? -10.460 20.628 35.938 1.00 68.50 218 GLY A C 1
ATOM 1716 O O . GLY A 1 218 ? -9.962 20.052 34.973 1.00 68.50 218 GLY A O 1
ATOM 1717 N N . GLU A 1 219 ? -9.955 21.748 36.449 1.00 73.62 219 GLU A N 1
ATOM 1718 C CA . GLU A 1 219 ? -8.743 22.427 35.965 1.00 73.62 219 GLU A CA 1
ATOM 1719 C C . GLU A 1 219 ? -7.445 21.875 36.573 1.00 73.62 219 GLU A C 1
ATOM 1721 O O . GLU A 1 219 ? -7.502 21.118 37.571 1.00 73.62 219 GLU A O 1
#

Sequence (219 aa):
MRPALLASVLLLAVACSAVAEPPILPDPQLTPGDTFPVSRSDVCTPGYAKKVRDVPWEEKREVLRRYGIPLADRRDYEIDHLIPLSLGGSNSIRNLWPQSRKTQPWNARKKDFLEDRLHKLVCSGKVDLAEAQKAIATDWIEAYRKYIGEDGGRPKKEDRAARSSATPPGRGARVWVNTRSGTYWKAGSSFYGKTKRGHYMTEEEAKAKGFHPAHGTGE

Foldseek 3Di:
DDDDDDDDDDPPPPPDPDDDDDDLADDCVQAVFAFDPDALVQLLPPCNLVVQDDADPVLVVVQCVVVVHDPVCLVQWDFAFLQGVSLGTHNDSNRTHTFGCPDPPGGPVLLVLLNVQLSVCSNVVNAPSVRSSVLSSVPVVVSSCVRQNPVNDHPPPVVVVVVVPPDDPDDDFKWKAAPVPLEIAGPPDPCGPPDPRIDIDHPVVSVVVNRAADVRPRD

Secondary structure (DSSP, 8-state):
-------------------PPPPSS--TTT----B-S--HHHHTSTTHHHHS----HHHHHHHHHHTT--GGGGGGEEEEESS-GGGTB-SSGGGEEEEESS-SS--HHHHHHHHHHHHHHHHTTSS-HHHHHHHHHH-HHHHHHHHT-TT-SS--HHHHHHHHHS--TT-PPEEEEETTTTEEE-TTSTTTTTSTTEEEEEHHHHHHTT-EEGGGT--

Radius of gyration: 28.0 Å; chains: 1; bounding box: 57×42×115 Å

pLDDT: mean 83.8, std 18.16, range [33.16, 98.81]